Protein AF-A0A5N5QCG7-F1 (afdb_monomer_lite)

Secondary structure (DSSP, 8-state):
-------------------------SS-------------------------PPP-PPP---------------HHHHHHHHHHHHH--TTT-HHHHHHHHHHH-HHHHHHHHTT----HHHHHHHHHHHHHHHHHHHT----HHHHHHHHHHS----SS--------------TT----HHHHHHHHHTT-GGGSTT----------SPPPP--S-----GGG---S-SSSSS--

Radius of gyration: 33.04 Å; chains: 1; bounding box: 78×89×76 Å

Structure (mmCIF, N/CA/C/O backbone):
data_AF-A0A5N5QCG7-F1
#
_entry.id   AF-A0A5N5QCG7-F1
#
loop_
_atom_site.group_PDB
_atom_site.id
_atom_site.type_symbol
_atom_site.label_atom_id
_atom_site.label_alt_id
_atom_site.label_comp_id
_atom_site.label_asym_id
_atom_site.label_entity_id
_atom_site.label_seq_id
_atom_site.pdbx_PDB_ins_code
_atom_site.Cartn_x
_atom_site.Cartn_y
_atom_site.Cartn_z
_atom_site.occupancy
_atom_site.B_iso_or_equiv
_atom_site.auth_seq_id
_atom_site.auth_comp_id
_atom_site.auth_asym_id
_atom_site.auth_atom_id
_atom_site.pdbx_PDB_model_num
ATOM 1 N N . MET A 1 1 ? 29.791 -47.554 15.430 1.00 48.72 1 MET A N 1
ATOM 2 C CA . MET A 1 1 ? 30.985 -47.088 16.166 1.00 48.72 1 MET A CA 1
ATOM 3 C C . MET A 1 1 ? 31.973 -46.523 15.163 1.00 48.72 1 MET A C 1
ATOM 5 O O . MET A 1 1 ? 32.682 -47.294 14.539 1.00 48.72 1 MET A O 1
ATOM 9 N N . ILE A 1 2 ? 31.972 -45.205 14.962 1.00 46.38 2 ILE A N 1
ATOM 10 C CA . ILE A 1 2 ? 33.049 -44.487 14.270 1.00 46.38 2 ILE A CA 1
ATOM 11 C C . ILE A 1 2 ? 33.307 -43.221 15.093 1.00 46.38 2 ILE A C 1
ATOM 13 O O . ILE A 1 2 ? 32.368 -42.543 15.507 1.00 46.38 2 ILE A O 1
ATOM 17 N N . HIS A 1 3 ? 34.578 -43.033 15.435 1.00 47.19 3 HIS A N 1
ATOM 18 C CA . HIS A 1 3 ? 35.138 -42.022 16.327 1.00 47.19 3 HIS A CA 1
ATOM 19 C C . HIS A 1 3 ? 35.024 -40.590 15.778 1.00 47.19 3 HIS A C 1
ATOM 21 O O . HIS A 1 3 ? 35.184 -40.366 14.580 1.00 47.19 3 HIS A O 1
ATOM 27 N N . LEU A 1 4 ? 34.831 -39.635 16.698 1.00 50.09 4 LEU A N 1
ATOM 28 C CA . LEU A 1 4 ? 35.132 -38.208 16.519 1.00 50.09 4 LEU A CA 1
ATOM 29 C C . LEU A 1 4 ? 36.627 -37.985 16.210 1.00 50.09 4 LEU A C 1
ATOM 31 O O .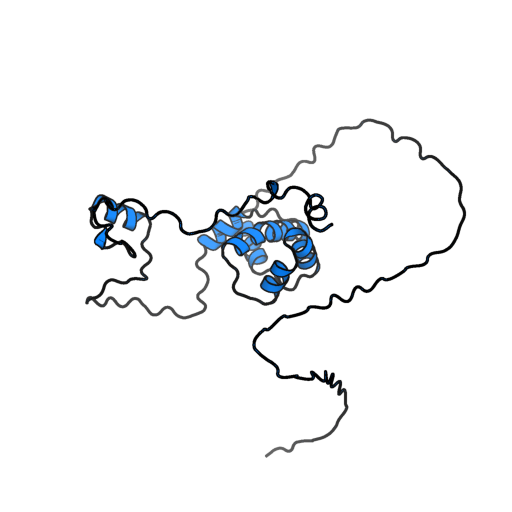 LEU A 1 4 ? 37.466 -38.797 16.605 1.00 50.09 4 LEU A O 1
ATOM 35 N N . PRO A 1 5 ? 36.964 -36.785 15.712 1.00 65.19 5 PRO A N 1
ATOM 36 C CA . PRO A 1 5 ? 37.853 -35.950 16.505 1.00 65.19 5 PRO A CA 1
ATOM 37 C C . PRO A 1 5 ? 37.206 -34.645 16.973 1.00 65.19 5 PRO A C 1
ATOM 39 O O . PRO A 1 5 ? 36.325 -34.055 16.351 1.00 65.19 5 PRO A O 1
ATOM 42 N N . ARG A 1 6 ? 37.677 -34.300 18.163 1.00 55.19 6 ARG A N 1
ATOM 43 C CA . ARG A 1 6 ? 37.391 -33.194 19.065 1.00 55.19 6 ARG A CA 1
ATOM 44 C C . ARG A 1 6 ? 38.530 -32.176 18.892 1.00 55.19 6 ARG A C 1
ATOM 46 O O . ARG A 1 6 ? 39.604 -32.575 18.448 1.00 55.19 6 ARG A O 1
ATOM 53 N N . ASP A 1 7 ? 38.285 -30.939 19.329 1.00 54.75 7 ASP A N 1
ATOM 54 C CA . ASP A 1 7 ? 39.240 -29.819 19.464 1.00 54.75 7 ASP A CA 1
ATOM 55 C C . ASP A 1 7 ? 39.512 -29.024 18.159 1.00 54.75 7 ASP A C 1
ATOM 57 O O . ASP A 1 7 ? 39.645 -29.605 17.093 1.00 54.75 7 ASP A O 1
ATOM 61 N N . GLN A 1 8 ? 39.576 -27.684 18.127 1.00 49.19 8 GLN A N 1
ATOM 62 C CA . GLN A 1 8 ? 39.805 -26.719 19.203 1.00 49.19 8 GLN A CA 1
ATOM 63 C C . GLN A 1 8 ? 39.453 -25.270 18.769 1.00 49.19 8 GLN A C 1
ATOM 65 O O . GLN A 1 8 ? 39.682 -24.887 17.629 1.00 49.19 8 GLN A O 1
ATOM 70 N N . VAL A 1 9 ? 38.886 -24.534 19.734 1.00 52.72 9 VAL A N 1
ATOM 71 C CA . VAL A 1 9 ? 38.999 -23.105 20.126 1.00 52.72 9 VAL A CA 1
ATOM 72 C C . VAL A 1 9 ? 39.446 -22.007 19.140 1.00 52.72 9 VAL A C 1
ATOM 74 O O . VAL A 1 9 ? 40.509 -22.078 18.547 1.00 52.72 9 VAL A O 1
ATOM 77 N N . ASP A 1 10 ? 38.666 -20.918 19.076 1.00 47.12 10 ASP A N 1
ATOM 78 C CA . ASP A 1 10 ? 39.023 -19.578 19.602 1.00 47.12 10 ASP A CA 1
ATOM 79 C C . ASP A 1 10 ? 37.834 -18.614 19.364 1.00 47.12 10 ASP A C 1
ATOM 81 O O . ASP A 1 10 ? 37.328 -18.462 18.259 1.00 47.12 10 ASP A O 1
ATOM 85 N N . ALA A 1 11 ? 37.133 -18.179 20.413 1.00 49.97 11 ALA A N 1
ATOM 86 C CA . ALA A 1 11 ? 37.397 -16.939 21.150 1.00 49.97 11 ALA A CA 1
ATOM 87 C C . ALA A 1 11 ? 36.969 -15.656 20.402 1.00 49.97 11 ALA A C 1
ATOM 89 O O . ALA A 1 11 ? 37.778 -14.974 19.794 1.00 49.97 11 ALA A O 1
ATOM 90 N N . CYS A 1 12 ? 35.705 -15.252 20.573 1.00 45.41 12 CYS A N 1
ATOM 91 C CA . CYS A 1 12 ? 35.345 -13.833 20.663 1.00 45.41 12 CYS A CA 1
ATOM 92 C C . CYS A 1 12 ? 34.154 -13.674 21.611 1.00 45.41 12 CYS A C 1
ATOM 94 O O . CYS A 1 12 ? 32.983 -13.779 21.255 1.00 45.41 12 CYS A O 1
ATOM 96 N N . LYS A 1 13 ? 34.514 -13.476 22.877 1.00 49.81 13 LYS A N 1
ATOM 97 C CA . LYS A 1 13 ? 33.642 -13.160 23.997 1.00 49.81 13 LYS A CA 1
ATOM 98 C C . LYS A 1 13 ? 33.523 -11.635 24.051 1.00 49.81 13 LYS A C 1
ATOM 100 O O . LYS A 1 13 ? 34.465 -10.973 24.469 1.00 49.81 13 LYS A O 1
ATOM 105 N N . SER A 1 14 ? 32.391 -11.073 23.642 1.00 50.12 14 SER A N 1
ATOM 106 C CA . SER A 1 14 ? 32.027 -9.692 23.983 1.00 50.12 14 SER A CA 1
ATOM 107 C C . SER A 1 14 ? 30.768 -9.716 24.845 1.00 50.12 14 SER A C 1
ATOM 109 O O . SER A 1 14 ? 29.653 -9.489 24.380 1.00 50.12 14 SER A O 1
ATOM 111 N N . GLU A 1 15 ? 30.969 -10.043 26.124 1.00 44.12 15 GLU A N 1
ATOM 112 C CA . GLU A 1 15 ? 30.013 -9.772 27.197 1.00 44.12 15 GLU A CA 1
ATOM 113 C C . GLU A 1 15 ? 29.916 -8.251 27.386 1.00 44.12 15 GLU A C 1
ATOM 115 O O . GLU A 1 15 ? 30.699 -7.645 28.115 1.00 44.12 15 GLU A O 1
ATOM 120 N N . GLY A 1 16 ? 28.932 -7.621 26.749 1.00 43.97 16 GLY A N 1
ATOM 121 C CA . GLY A 1 16 ? 28.442 -6.309 27.159 1.00 43.97 16 GLY A CA 1
ATOM 122 C C . GLY A 1 16 ? 27.592 -6.451 28.420 1.00 43.97 16 GLY A C 1
ATOM 123 O O . GLY A 1 16 ? 26.366 -6.430 28.348 1.00 43.97 16 GLY A O 1
ATOM 124 N N . ARG A 1 17 ? 28.229 -6.640 29.583 1.00 45.19 17 ARG A N 1
ATOM 125 C CA . ARG A 1 17 ? 27.559 -6.542 30.890 1.00 45.19 17 ARG A CA 1
ATOM 126 C C . ARG A 1 17 ? 27.156 -5.089 31.132 1.00 45.19 17 ARG A C 1
ATOM 128 O O . ARG A 1 17 ? 27.941 -4.300 31.646 1.00 45.19 17 ARG A O 1
ATOM 135 N N . SER A 1 18 ? 25.917 -4.753 30.793 1.00 47.22 18 SER A N 1
ATOM 136 C CA . SER A 1 18 ? 25.264 -3.558 31.318 1.00 47.22 18 SER A CA 1
ATOM 137 C C . SER A 1 18 ? 24.770 -3.864 32.731 1.00 47.22 18 SER A C 1
ATOM 139 O O . SER A 1 18 ? 23.806 -4.603 32.934 1.00 47.22 18 SER A O 1
ATOM 141 N N . THR A 1 19 ? 25.480 -3.350 33.732 1.00 51.81 19 THR A N 1
ATOM 142 C CA . THR A 1 19 ? 25.042 -3.338 35.129 1.00 51.81 19 THR A CA 1
ATOM 143 C C . THR A 1 19 ? 23.866 -2.377 35.282 1.00 51.81 19 THR A C 1
ATOM 145 O O . THR A 1 19 ? 24.045 -1.199 35.582 1.00 51.81 19 THR A O 1
ATOM 148 N N . GLY A 1 20 ? 22.650 -2.883 35.085 1.00 49.03 20 GLY A N 1
ATOM 149 C CA . GLY A 1 20 ? 21.431 -2.217 35.528 1.00 49.03 20 GLY A CA 1
ATOM 150 C C . GLY A 1 20 ? 21.301 -2.345 37.043 1.00 49.03 20 GLY A C 1
ATOM 151 O O . GLY A 1 20 ? 20.928 -3.400 37.551 1.00 49.03 20 GLY A O 1
ATOM 152 N N . GLN A 1 21 ? 21.621 -1.282 37.783 1.00 51.62 21 GLN A N 1
ATOM 153 C CA . GLN A 1 21 ? 21.234 -1.188 39.187 1.00 51.62 21 GLN A CA 1
ATOM 154 C C . GLN A 1 21 ? 19.713 -1.042 39.281 1.00 51.62 21 GLN A C 1
ATOM 156 O O . GLN A 1 21 ? 19.141 -0.013 38.932 1.00 51.62 21 GLN A O 1
ATOM 161 N N . GLN A 1 22 ? 19.059 -2.083 39.784 1.00 50.03 22 GLN A N 1
ATOM 162 C CA . GLN A 1 22 ? 17.622 -2.111 40.008 1.00 50.03 22 GLN A CA 1
ATOM 163 C C . GLN A 1 22 ? 17.329 -1.593 41.421 1.00 50.03 22 GLN A C 1
ATOM 165 O O . GLN A 1 22 ? 17.264 -2.350 42.390 1.00 50.03 22 GLN A O 1
ATOM 170 N N . LYS A 1 23 ? 17.193 -0.271 41.556 1.00 55.75 23 LYS A N 1
ATOM 171 C CA . LYS A 1 23 ? 16.767 0.361 42.809 1.00 55.75 23 LYS A CA 1
ATOM 172 C C . LYS A 1 23 ? 15.245 0.238 42.921 1.00 55.75 23 LYS A C 1
ATOM 174 O O . LYS A 1 23 ? 14.505 0.889 42.191 1.00 55.75 23 LYS A O 1
ATOM 179 N N . ARG A 1 24 ? 14.777 -0.644 43.809 1.00 51.91 24 ARG A N 1
ATOM 180 C CA . ARG A 1 24 ? 13.354 -0.787 44.144 1.00 51.91 24 ARG A CA 1
ATOM 181 C C . ARG A 1 24 ? 12.906 0.381 45.021 1.00 51.91 24 ARG A C 1
ATOM 183 O O . ARG A 1 24 ? 13.273 0.440 46.189 1.00 51.91 24 ARG A O 1
ATOM 190 N N . THR A 1 25 ? 12.057 1.238 44.470 1.00 50.97 25 THR A N 1
ATOM 191 C CA . THR A 1 25 ? 11.152 2.107 45.233 1.00 50.97 25 THR A CA 1
ATOM 192 C C . THR A 1 25 ? 9.924 2.395 44.373 1.00 50.97 25 THR A C 1
ATOM 194 O O . THR A 1 25 ? 10.073 2.992 43.318 1.00 50.97 25 THR A O 1
ATOM 197 N N . GLY A 1 26 ? 8.761 1.920 44.834 1.00 51.31 26 GLY A N 1
ATOM 198 C CA . GLY A 1 26 ? 7.405 2.420 44.563 1.00 51.31 26 GLY A CA 1
ATOM 199 C C . GLY A 1 26 ? 6.989 2.750 43.126 1.00 51.31 26 GLY A C 1
ATOM 200 O O . GLY A 1 26 ? 7.362 3.790 42.599 1.00 51.31 26 GLY A O 1
ATOM 201 N N . ASP A 1 27 ? 6.130 1.897 42.563 1.00 53.00 27 ASP A N 1
ATOM 202 C CA . ASP A 1 27 ? 5.051 2.182 41.601 1.00 53.00 27 ASP A CA 1
ATOM 203 C C . ASP A 1 27 ? 5.110 3.518 40.845 1.00 53.00 27 ASP A C 1
ATOM 205 O O . ASP A 1 27 ? 4.374 4.457 41.150 1.00 53.00 27 ASP A O 1
ATOM 209 N N . LYS A 1 28 ? 5.961 3.572 39.816 1.00 53.34 28 LYS A N 1
ATOM 210 C CA . LYS A 1 28 ? 5.778 4.354 38.581 1.00 53.34 28 LYS A CA 1
ATOM 211 C C . LYS A 1 28 ? 6.928 4.038 37.630 1.00 53.34 28 LYS A C 1
ATOM 213 O O . LYS A 1 28 ? 8.086 4.326 37.915 1.00 53.34 28 LYS A O 1
ATOM 218 N N . TYR A 1 29 ? 6.605 3.437 36.491 1.00 47.75 29 TYR A N 1
ATOM 219 C CA . TYR A 1 29 ? 7.553 3.272 35.396 1.00 47.75 29 TYR A CA 1
ATOM 220 C C . TYR A 1 29 ? 7.529 4.551 34.552 1.00 47.75 29 TYR A C 1
ATOM 222 O O . TYR A 1 29 ? 6.666 4.707 33.694 1.00 47.75 29 TYR A O 1
ATOM 230 N N . GLU A 1 30 ? 8.457 5.476 34.797 1.00 43.78 30 GLU A N 1
ATOM 231 C CA . GLU A 1 30 ? 8.844 6.464 33.787 1.00 43.78 30 GLU A CA 1
ATOM 232 C C . GLU A 1 30 ? 10.050 5.919 33.020 1.00 43.78 30 GLU A C 1
ATOM 234 O O . GLU A 1 30 ? 11.142 5.749 33.564 1.00 43.78 30 GLU A O 1
ATOM 239 N N . ILE A 1 31 ? 9.841 5.614 31.741 1.00 43.50 31 ILE A N 1
ATOM 240 C CA . ILE A 1 31 ? 10.917 5.288 30.807 1.00 43.50 31 ILE A CA 1
ATOM 241 C C . ILE A 1 31 ? 11.503 6.621 30.335 1.00 43.50 31 ILE A C 1
ATOM 243 O O . ILE A 1 31 ? 10.969 7.264 29.434 1.00 43.50 31 ILE A O 1
ATOM 247 N N . VAL A 1 32 ? 12.598 7.054 30.958 1.00 48.00 32 VAL A N 1
ATOM 248 C CA . VAL A 1 32 ? 13.371 8.215 30.498 1.00 48.00 32 VAL A CA 1
ATOM 249 C C . VAL A 1 32 ? 14.325 7.747 29.400 1.00 48.00 32 VAL A C 1
ATOM 251 O O . VAL A 1 32 ? 15.388 7.190 29.674 1.00 48.00 32 VAL A O 1
ATOM 254 N N . ILE A 1 33 ? 13.933 7.951 28.142 1.00 55.00 33 ILE A N 1
ATOM 255 C CA . ILE A 1 33 ? 14.804 7.731 26.982 1.00 55.00 33 ILE A CA 1
ATOM 256 C C . ILE A 1 33 ? 15.757 8.927 26.874 1.00 55.00 33 ILE A C 1
ATOM 258 O O . ILE A 1 33 ? 15.343 10.035 26.538 1.00 55.00 33 ILE A O 1
ATOM 262 N N . TRP A 1 34 ? 17.044 8.710 27.145 1.00 48.03 34 TRP A N 1
ATOM 263 C CA . TRP A 1 34 ? 18.091 9.683 26.837 1.00 48.03 34 TRP A CA 1
ATOM 264 C C . TRP A 1 34 ? 18.452 9.575 25.353 1.00 48.03 34 TRP A C 1
ATOM 266 O O . TRP A 1 34 ? 19.076 8.608 24.923 1.00 48.03 34 TRP A O 1
ATOM 276 N N . ALA A 1 35 ? 18.058 10.571 24.559 1.00 48.53 35 ALA A N 1
ATOM 277 C CA . ALA A 1 35 ? 18.525 10.722 23.187 1.00 48.53 35 ALA A CA 1
ATOM 278 C C . ALA A 1 35 ? 19.977 11.227 23.201 1.00 48.53 35 ALA A C 1
ATOM 280 O O . ALA A 1 35 ? 20.246 12.395 23.493 1.00 48.53 35 ALA A O 1
ATOM 281 N N . GLN A 1 36 ? 20.926 10.346 22.886 1.00 48.47 36 GLN A N 1
ATOM 282 C CA . GLN A 1 36 ? 22.324 10.721 22.720 1.00 48.47 36 GLN A CA 1
ATOM 283 C C . GLN A 1 36 ? 22.506 11.405 21.359 1.00 48.47 36 GLN A C 1
ATOM 285 O O . GLN A 1 36 ? 22.687 10.768 20.325 1.00 48.47 36 GLN A O 1
ATOM 290 N N . ARG A 1 37 ? 22.424 12.737 21.366 1.00 43.88 37 ARG A N 1
ATOM 291 C CA . ARG A 1 37 ? 22.741 13.600 20.226 1.00 43.88 37 ARG A CA 1
ATOM 292 C C . ARG A 1 37 ? 24.257 13.617 20.019 1.00 43.88 37 ARG A C 1
ATOM 294 O O . ARG A 1 37 ? 24.971 14.348 20.700 1.00 43.88 37 ARG A O 1
ATOM 301 N N . ALA A 1 38 ? 24.752 12.824 19.074 1.00 53.50 38 ALA A N 1
ATOM 302 C CA . ALA A 1 38 ? 26.093 13.013 18.535 1.00 53.50 38 ALA A CA 1
ATOM 303 C C . ALA A 1 38 ? 26.090 14.276 17.655 1.00 53.50 38 ALA A C 1
ATOM 305 O O . ALA A 1 38 ? 25.621 14.263 16.520 1.00 53.50 38 ALA A O 1
ATOM 306 N N . ASN A 1 39 ? 26.573 15.394 18.200 1.00 47.06 39 ASN A N 1
ATOM 307 C CA . ASN A 1 39 ? 26.960 16.554 17.402 1.00 47.06 39 ASN A CA 1
ATOM 308 C C . ASN A 1 39 ? 28.318 16.245 16.757 1.00 47.06 39 ASN A C 1
ATOM 310 O O . ASN A 1 39 ? 29.356 16.368 17.404 1.00 47.06 39 ASN A O 1
ATOM 314 N N . SER A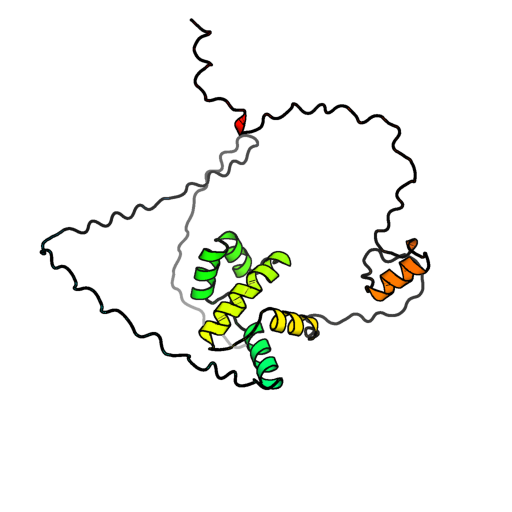 1 40 ? 28.319 15.860 15.483 1.00 45.19 40 SER A N 1
ATOM 315 C CA . SER A 1 40 ? 29.534 15.866 14.668 1.00 45.19 40 SER A CA 1
ATOM 316 C C . SER A 1 40 ? 29.785 17.284 14.160 1.00 45.19 40 SER A C 1
ATOM 318 O O . SER A 1 40 ? 29.208 17.727 13.171 1.00 45.19 40 SER A O 1
ATOM 320 N N . THR A 1 41 ? 30.647 18.012 14.863 1.00 45.25 41 THR A N 1
ATOM 321 C CA . THR A 1 41 ? 31.307 19.219 14.358 1.00 45.25 41 THR A CA 1
ATOM 322 C C . THR A 1 41 ? 32.306 18.826 13.272 1.00 45.25 41 THR A C 1
ATOM 324 O O . THR A 1 41 ? 33.373 18.300 13.578 1.00 45.25 41 THR A O 1
ATOM 327 N N . VAL A 1 42 ? 31.972 19.090 12.007 1.00 55.00 42 VAL A N 1
ATOM 328 C CA . VAL A 1 42 ? 32.956 19.148 10.919 1.00 55.00 42 VAL A CA 1
ATOM 329 C C . VAL A 1 42 ? 33.482 20.576 10.847 1.00 55.00 42 VAL A C 1
ATOM 331 O O . VAL A 1 42 ? 32.796 21.496 10.411 1.00 55.00 42 VAL A O 1
ATOM 334 N N . THR A 1 43 ? 34.717 20.754 11.301 1.00 47.91 43 THR A N 1
ATOM 335 C CA . THR A 1 43 ? 35.565 21.900 10.977 1.00 47.91 43 THR A CA 1
ATOM 336 C C . THR A 1 43 ? 36.152 21.682 9.584 1.00 47.91 43 THR A C 1
ATOM 338 O O . THR A 1 43 ? 36.992 20.800 9.414 1.00 47.91 43 THR A O 1
ATOM 341 N N . SER A 1 44 ? 35.737 22.478 8.597 1.00 47.97 44 SER A N 1
ATOM 342 C CA . SER A 1 44 ? 36.451 22.610 7.321 1.00 47.97 44 SER A CA 1
ATOM 343 C C . SER A 1 44 ? 36.892 24.057 7.168 1.00 47.97 44 SER A C 1
ATOM 345 O O . SER A 1 44 ? 36.072 24.967 7.085 1.00 47.97 44 SER A O 1
ATOM 347 N N . SER A 1 45 ? 38.207 24.235 7.213 1.00 45.09 45 SER A N 1
ATOM 348 C CA . SER A 1 45 ? 38.924 25.499 7.120 1.00 45.09 45 SER A CA 1
ATOM 349 C C . SER A 1 45 ? 39.418 25.722 5.690 1.00 45.09 45 SER A C 1
ATOM 351 O O . SER A 1 45 ? 39.779 24.755 5.019 1.00 45.09 45 SER A O 1
ATOM 353 N N . ALA A 1 46 ? 39.514 27.008 5.335 1.00 48.38 46 ALA A N 1
ATOM 354 C CA . ALA A 1 46 ? 40.217 27.623 4.206 1.00 48.38 46 ALA A CA 1
ATOM 355 C C . ALA A 1 46 ? 39.615 27.449 2.798 1.00 48.38 46 ALA A C 1
ATOM 357 O O . ALA A 1 46 ? 39.055 26.413 2.472 1.00 48.38 46 ALA A O 1
ATOM 358 N N . ASP A 1 47 ? 39.784 28.355 1.836 1.00 47.62 47 ASP A N 1
ATOM 359 C CA . ASP A 1 47 ? 40.045 29.802 1.726 1.00 47.62 47 ASP A CA 1
ATOM 360 C C . ASP A 1 47 ? 40.105 30.056 0.189 1.00 47.62 47 ASP A C 1
ATOM 362 O O . ASP A 1 47 ? 40.461 29.148 -0.562 1.00 47.62 47 ASP A O 1
ATOM 366 N N . HIS A 1 48 ? 39.832 31.287 -0.250 1.00 47.12 48 HIS A N 1
ATOM 367 C CA . HIS A 1 48 ? 40.016 31.881 -1.587 1.00 47.12 48 HIS A CA 1
ATOM 368 C C . HIS A 1 48 ? 39.084 31.474 -2.747 1.00 47.12 48 HIS A C 1
ATOM 370 O O . HIS A 1 48 ? 39.047 30.331 -3.189 1.00 47.12 48 HIS A O 1
ATOM 376 N N . GLY A 1 49 ? 38.487 32.492 -3.391 1.00 43.78 49 GLY A N 1
ATOM 377 C CA . GLY A 1 49 ? 38.266 32.428 -4.843 1.00 43.78 49 GLY A CA 1
ATOM 378 C C . GLY A 1 49 ? 37.050 33.151 -5.417 1.00 43.78 49 GLY A C 1
ATOM 379 O O . GLY A 1 49 ? 36.122 32.502 -5.869 1.00 43.78 49 GLY A O 1
ATOM 380 N N . ILE A 1 50 ? 37.108 34.484 -5.461 1.00 47.09 50 ILE A N 1
ATOM 381 C CA . ILE A 1 50 ? 36.772 35.328 -6.627 1.00 47.09 50 ILE A CA 1
ATOM 382 C C . ILE A 1 50 ? 35.456 35.023 -7.376 1.00 47.09 50 ILE A C 1
ATOM 384 O O . ILE A 1 50 ? 35.326 34.081 -8.154 1.00 47.09 50 ILE A O 1
ATOM 388 N N . SER A 1 51 ? 34.535 35.975 -7.241 1.00 51.72 51 SER A N 1
ATOM 389 C CA . SER A 1 51 ? 33.345 36.214 -8.054 1.00 51.72 51 SER A CA 1
ATOM 390 C C . SER A 1 51 ? 33.536 35.934 -9.551 1.00 51.72 51 SER A C 1
ATOM 392 O O . SER A 1 51 ? 34.287 36.631 -10.236 1.00 51.72 51 SER A O 1
ATOM 394 N N . LYS A 1 52 ? 32.760 34.990 -10.095 1.00 60.12 52 LYS A N 1
ATOM 395 C CA . LYS A 1 52 ? 32.462 34.934 -11.530 1.00 60.12 52 LYS A CA 1
ATOM 396 C C . LYS A 1 52 ? 31.008 34.515 -11.746 1.00 60.12 52 LYS A C 1
ATOM 398 O O . LYS A 1 52 ? 30.635 33.369 -11.527 1.00 60.12 52 LYS A O 1
ATOM 403 N N . LEU A 1 53 ? 30.199 35.500 -12.131 1.00 57.34 53 LEU A N 1
ATOM 404 C CA . LEU A 1 53 ? 28.803 35.360 -12.545 1.00 57.34 53 LEU A CA 1
ATOM 405 C C . LEU A 1 53 ? 28.677 34.332 -13.687 1.00 57.34 53 LEU A C 1
ATOM 407 O O . LEU A 1 53 ? 29.431 34.440 -14.661 1.00 57.34 53 LEU A O 1
ATOM 411 N N . PRO A 1 54 ? 27.740 33.372 -13.617 1.00 68.94 54 PRO A N 1
ATOM 412 C CA . PRO A 1 54 ? 27.382 32.563 -14.773 1.00 68.94 54 PRO A CA 1
ATOM 413 C C . PRO A 1 54 ? 26.488 33.372 -15.736 1.00 68.94 54 PRO A C 1
ATOM 415 O O . PRO A 1 54 ? 25.606 34.101 -15.275 1.00 68.94 54 PRO A O 1
ATOM 418 N N . PRO A 1 55 ? 26.692 33.272 -17.062 1.00 63.84 55 PRO A N 1
ATOM 419 C CA . PRO A 1 55 ? 25.783 33.857 -18.041 1.00 63.84 55 PRO A CA 1
ATOM 420 C C . PRO A 1 55 ? 24.447 33.100 -18.072 1.00 63.84 55 PRO A C 1
ATOM 422 O O . PRO A 1 55 ? 24.411 31.874 -17.953 1.00 63.84 55 PRO A O 1
ATOM 425 N N . GLU A 1 56 ? 23.365 33.860 -18.243 1.00 55.59 56 GLU A N 1
ATOM 426 C CA . GLU A 1 56 ? 22.005 33.373 -18.494 1.00 55.59 56 GLU A CA 1
ATOM 427 C C . GLU A 1 56 ? 21.962 32.270 -19.568 1.00 55.59 56 GLU A C 1
ATOM 429 O O . GLU A 1 56 ? 22.589 32.418 -20.624 1.00 55.59 56 GLU A O 1
ATOM 434 N N . PRO A 1 57 ? 21.175 31.196 -19.366 1.00 67.12 57 PRO A N 1
ATOM 435 C CA . PRO A 1 57 ? 20.853 30.273 -20.440 1.00 67.12 57 PRO A CA 1
ATOM 436 C C . PRO A 1 57 ? 19.813 30.892 -21.396 1.00 67.12 57 PRO A C 1
ATOM 438 O O . PRO A 1 57 ? 18.825 31.474 -20.940 1.00 67.12 57 PRO A O 1
ATOM 441 N N . PRO A 1 58 ? 19.987 30.742 -22.721 1.00 62.88 58 PRO A N 1
ATOM 442 C CA . PRO A 1 58 ? 19.034 31.237 -23.701 1.00 62.88 58 PRO A CA 1
ATOM 443 C C . PRO A 1 58 ? 17.691 30.508 -23.604 1.00 62.88 58 PRO A C 1
ATOM 445 O O . PRO A 1 58 ? 17.607 29.288 -23.448 1.00 62.88 58 PRO A O 1
ATOM 448 N N . ALA A 1 59 ? 16.635 31.302 -23.738 1.00 57.84 59 ALA A N 1
ATOM 449 C CA . ALA A 1 59 ? 15.260 30.864 -23.840 1.00 57.84 59 ALA A CA 1
ATOM 450 C C . ALA A 1 59 ? 15.003 29.992 -25.088 1.00 57.84 59 ALA A C 1
ATOM 452 O O . ALA A 1 59 ? 15.624 30.172 -26.133 1.00 57.84 59 ALA A O 1
ATOM 453 N N . LEU A 1 60 ? 13.966 29.152 -24.966 1.00 55.28 60 LEU A N 1
ATOM 454 C CA . LEU A 1 60 ? 13.194 28.484 -26.025 1.00 55.28 60 LEU A CA 1
ATOM 455 C C . LEU A 1 60 ? 13.818 27.248 -26.698 1.00 55.28 60 LEU A C 1
ATOM 457 O O . LEU A 1 60 ? 14.621 27.346 -27.618 1.00 55.28 60 LEU A O 1
ATOM 461 N N . SER A 1 61 ? 13.268 26.075 -26.362 1.00 48.28 61 SER A N 1
ATOM 462 C CA . SER A 1 61 ? 12.732 25.130 -27.358 1.00 48.28 61 SER A CA 1
ATOM 463 C C . SER A 1 61 ? 11.806 24.113 -26.691 1.00 48.28 61 SER A C 1
ATOM 465 O O . SER A 1 61 ? 12.217 23.083 -26.163 1.00 48.28 61 SER A O 1
ATOM 467 N N . ALA A 1 62 ? 10.514 24.431 -26.726 1.00 54.59 62 ALA A N 1
ATOM 468 C CA . ALA A 1 62 ? 9.431 23.506 -26.454 1.00 54.59 62 ALA A CA 1
ATOM 469 C C . ALA A 1 62 ? 9.260 22.552 -27.645 1.00 54.59 62 ALA A C 1
ATOM 471 O O . ALA A 1 62 ? 8.486 22.839 -28.550 1.00 54.59 62 ALA A O 1
ATOM 472 N N . GLN A 1 63 ? 9.957 21.415 -27.662 1.00 55.94 63 GLN A N 1
ATOM 473 C CA . GLN A 1 63 ? 9.529 20.255 -28.448 1.00 55.94 63 GLN A CA 1
ATOM 474 C C . GLN A 1 63 ? 10.344 19.015 -28.093 1.00 55.94 63 GLN A C 1
ATOM 476 O O . GLN A 1 63 ? 11.474 18.871 -28.523 1.00 55.94 63 GLN A O 1
ATOM 481 N N . HIS A 1 64 ? 9.737 18.099 -27.341 1.00 41.03 64 HIS A N 1
ATOM 482 C CA . HIS A 1 64 ? 9.751 16.676 -27.671 1.00 41.03 64 HIS A CA 1
ATOM 483 C C . HIS A 1 64 ? 8.621 15.995 -26.892 1.00 41.03 64 HIS A C 1
ATOM 485 O O . HIS A 1 64 ? 8.758 15.601 -25.738 1.00 41.03 64 HIS A O 1
ATOM 491 N N . ARG A 1 65 ? 7.471 15.856 -27.566 1.00 45.84 65 ARG A N 1
ATOM 492 C CA . ARG A 1 65 ? 6.499 14.799 -27.277 1.00 45.84 65 ARG A CA 1
ATOM 493 C C . ARG A 1 65 ? 7.228 13.467 -27.460 1.00 45.84 65 ARG A C 1
ATOM 495 O O . ARG A 1 65 ? 7.304 12.946 -28.572 1.00 45.84 65 ARG A O 1
ATOM 502 N N . GLY A 1 66 ? 7.805 12.948 -26.383 1.00 43.38 66 GLY A N 1
ATOM 503 C CA . GLY A 1 66 ? 8.217 11.557 -26.307 1.00 43.38 66 GLY A CA 1
ATOM 504 C C . GLY A 1 66 ? 6.962 10.703 -26.392 1.00 43.38 66 GLY A C 1
ATOM 505 O O . GLY A 1 66 ? 6.158 10.681 -25.468 1.00 43.38 66 GLY A O 1
ATOM 506 N N . ARG A 1 67 ? 6.767 10.054 -27.540 1.00 48.31 67 ARG A N 1
ATOM 507 C CA . ARG A 1 67 ? 5.798 8.976 -27.728 1.00 48.31 67 ARG A CA 1
ATOM 508 C C . ARG A 1 67 ? 5.980 7.959 -26.598 1.00 48.31 67 ARG A C 1
ATOM 510 O O . ARG A 1 67 ? 6.940 7.193 -26.624 1.00 48.31 67 ARG A O 1
ATOM 517 N N . HIS A 1 68 ? 5.057 7.918 -25.643 1.00 43.56 68 HIS A N 1
ATOM 518 C CA . HIS A 1 68 ? 4.867 6.724 -24.828 1.00 43.56 68 HIS A CA 1
ATOM 519 C C . HIS A 1 68 ? 4.315 5.672 -25.787 1.00 43.56 68 HIS A C 1
ATOM 521 O O . HIS A 1 68 ? 3.141 5.686 -26.151 1.00 43.56 68 HIS A O 1
ATOM 527 N N . THR A 1 69 ? 5.201 4.826 -26.303 1.00 50.50 69 THR A N 1
ATOM 528 C CA . THR A 1 69 ? 4.775 3.596 -26.954 1.00 50.50 69 THR A CA 1
ATOM 529 C C . THR A 1 69 ? 4.285 2.707 -25.824 1.00 50.50 69 THR A C 1
ATOM 531 O O . THR A 1 69 ? 5.069 1.986 -25.216 1.00 50.50 69 THR A O 1
ATOM 534 N N . THR A 1 70 ? 3.003 2.820 -25.484 1.00 55.78 70 THR A N 1
ATOM 535 C CA . THR A 1 70 ? 2.311 1.822 -24.675 1.00 55.78 70 THR A CA 1
ATOM 536 C C . THR A 1 70 ? 2.253 0.566 -25.535 1.00 55.78 70 THR A C 1
ATOM 538 O O . THR A 1 70 ? 1.312 0.359 -26.296 1.00 55.78 70 THR A O 1
ATOM 541 N N . MET A 1 71 ? 3.325 -0.228 -25.512 1.00 51.31 71 MET A N 1
ATOM 542 C CA . MET A 1 71 ? 3.263 -1.617 -25.946 1.00 51.31 71 MET A CA 1
ATOM 543 C C . MET A 1 71 ? 2.158 -2.235 -25.097 1.00 51.31 71 MET A C 1
ATOM 545 O O . MET A 1 71 ? 2.290 -2.294 -23.876 1.00 51.31 71 MET A O 1
ATOM 549 N N . ALA A 1 72 ? 1.030 -2.570 -25.721 1.00 58.03 72 ALA A N 1
ATOM 550 C CA . ALA A 1 72 ? -0.054 -3.266 -25.052 1.00 58.03 72 ALA A CA 1
ATOM 551 C C . ALA A 1 72 ? 0.509 -4.614 -24.587 1.00 58.03 72 ALA A C 1
ATOM 553 O O . ALA A 1 72 ? 0.640 -5.541 -25.384 1.00 58.03 72 ALA A O 1
ATOM 554 N N . ALA A 1 73 ? 0.948 -4.670 -23.329 1.00 66.62 73 ALA A N 1
ATOM 555 C CA . ALA A 1 73 ? 1.453 -5.884 -22.715 1.00 66.62 73 ALA A CA 1
ATOM 556 C C . ALA A 1 73 ? 0.360 -6.948 -22.816 1.00 66.62 73 ALA A C 1
ATOM 558 O O . ALA A 1 73 ? -0.814 -6.665 -22.557 1.00 66.62 73 ALA A O 1
ATOM 559 N N . SER A 1 74 ? 0.726 -8.157 -23.241 1.00 81.25 74 SER A N 1
ATOM 560 C CA . SER A 1 74 ? -0.251 -9.235 -23.321 1.00 81.25 74 SER A CA 1
ATOM 561 C C . SER A 1 74 ? -0.715 -9.602 -21.907 1.00 81.25 74 SER A C 1
ATOM 563 O O . SER A 1 74 ? 0.029 -9.443 -20.938 1.00 81.25 74 SER A O 1
ATOM 565 N N . ALA A 1 75 ? -1.942 -10.105 -21.760 1.00 83.69 75 ALA A N 1
ATOM 566 C CA . ALA A 1 75 ? -2.490 -10.457 -20.445 1.00 83.69 75 ALA A CA 1
ATOM 567 C C . ALA A 1 75 ? -1.596 -11.448 -19.666 1.00 83.69 75 ALA A C 1
ATOM 569 O O . ALA A 1 75 ? -1.505 -11.375 -18.443 1.00 83.69 75 ALA A O 1
ATOM 570 N N . HIS A 1 76 ? -0.885 -12.332 -20.374 1.00 86.94 76 HIS A N 1
ATOM 571 C CA . HIS A 1 76 ? 0.077 -13.261 -19.776 1.00 86.94 76 HIS A CA 1
ATOM 572 C C . HIS A 1 76 ? 1.346 -12.576 -19.262 1.00 86.94 76 HIS A C 1
ATOM 574 O O . HIS A 1 76 ? 1.891 -12.992 -18.239 1.00 86.94 76 HIS A O 1
ATOM 580 N N . ASP A 1 77 ? 1.808 -11.524 -19.938 1.00 90.44 77 ASP A N 1
ATOM 581 C CA . ASP A 1 77 ? 2.958 -10.749 -19.470 1.00 90.44 77 ASP A CA 1
ATOM 582 C C . ASP A 1 77 ? 2.607 -10.020 -18.174 1.00 90.44 77 ASP A C 1
ATOM 584 O O . ASP A 1 77 ? 3.391 -10.025 -17.229 1.00 90.44 77 ASP A O 1
ATOM 588 N N . ILE A 1 78 ? 1.397 -9.459 -18.102 1.00 90.75 78 ILE A N 1
ATOM 589 C CA . ILE A 1 78 ? 0.884 -8.791 -16.904 1.00 90.75 78 ILE A CA 1
ATOM 590 C C . ILE A 1 78 ? 0.821 -9.769 -15.723 1.00 90.75 78 ILE A C 1
ATOM 592 O O . ILE A 1 78 ? 1.343 -9.458 -14.657 1.00 90.75 78 ILE A O 1
ATOM 596 N N . ASP A 1 79 ? 0.252 -10.962 -15.913 1.00 92.38 79 ASP A N 1
ATOM 597 C CA . ASP A 1 79 ? 0.191 -12.006 -14.879 1.00 92.38 79 ASP A CA 1
ATOM 598 C C . ASP A 1 79 ? 1.589 -12.369 -14.347 1.00 92.38 79 ASP A C 1
ATOM 600 O O . ASP A 1 79 ? 1.829 -12.412 -13.138 1.00 92.38 79 ASP A O 1
ATOM 604 N N . ARG A 1 80 ? 2.559 -12.553 -15.251 1.00 93.81 80 ARG A N 1
ATOM 605 C CA . ARG A 1 80 ? 3.949 -12.825 -14.870 1.00 93.81 80 ARG A CA 1
ATOM 606 C C . ARG A 1 80 ? 4.571 -11.667 -14.083 1.00 93.81 80 ARG A C 1
ATOM 608 O O . ARG A 1 80 ? 5.260 -11.925 -13.100 1.00 93.81 80 ARG A O 1
ATOM 615 N N . LEU A 1 81 ? 4.334 -10.423 -14.498 1.00 95.12 81 LEU A N 1
ATOM 616 C CA . LEU A 1 81 ? 4.849 -9.231 -13.819 1.00 95.12 81 LEU A CA 1
ATOM 617 C C . LEU A 1 81 ? 4.253 -9.061 -12.421 1.00 95.12 81 LEU A C 1
ATOM 619 O O . LEU A 1 81 ? 4.982 -8.739 -11.488 1.00 95.12 81 LEU A O 1
ATOM 623 N N . VAL A 1 82 ? 2.950 -9.298 -12.254 1.00 95.25 82 VAL A N 1
ATOM 624 C CA . VAL A 1 82 ? 2.314 -9.222 -10.933 1.00 95.25 82 VAL A CA 1
ATOM 625 C C . VAL A 1 82 ? 2.840 -10.322 -10.016 1.00 95.25 82 VAL A C 1
ATOM 627 O O . VAL A 1 82 ? 3.135 -10.052 -8.855 1.00 95.25 82 VAL A O 1
ATOM 630 N N . LYS A 1 83 ? 3.026 -11.547 -10.521 1.00 94.56 83 LYS A N 1
ATOM 631 C CA . LYS A 1 83 ? 3.650 -12.635 -9.748 1.00 94.56 83 LYS A CA 1
ATOM 632 C C . LYS A 1 83 ? 5.062 -12.278 -9.294 1.00 94.56 83 LYS A C 1
ATOM 634 O O . LYS A 1 83 ? 5.386 -12.484 -8.127 1.00 94.56 83 LYS A O 1
ATOM 639 N N . ASP A 1 84 ? 5.870 -11.722 -10.194 1.00 96.25 84 ASP A N 1
ATOM 640 C CA . ASP A 1 84 ? 7.229 -11.279 -9.878 1.00 96.25 84 ASP A CA 1
ATOM 641 C C . ASP A 1 84 ? 7.215 -10.172 -8.811 1.00 96.25 84 ASP A C 1
ATOM 643 O O . ASP A 1 84 ? 7.879 -10.301 -7.783 1.00 96.25 84 ASP A O 1
ATOM 647 N N . PHE A 1 85 ? 6.351 -9.163 -8.979 1.00 96.94 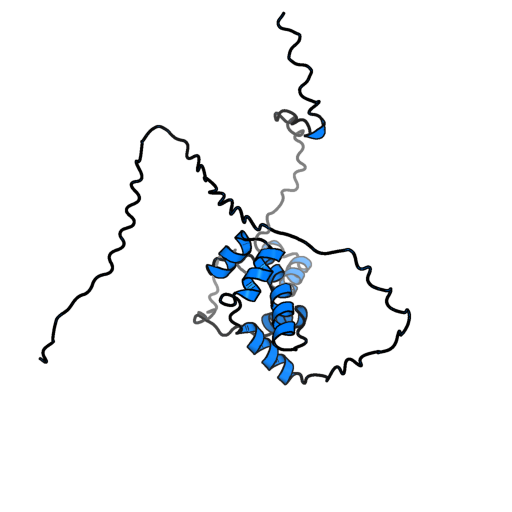85 PHE A N 1
ATOM 648 C CA . PHE A 1 85 ? 6.116 -8.100 -7.997 1.00 96.94 85 PHE A CA 1
ATOM 649 C C . PHE A 1 85 ? 5.738 -8.643 -6.611 1.00 96.94 85 PHE A C 1
ATOM 651 O O . PHE A 1 85 ? 6.303 -8.215 -5.607 1.00 96.94 85 PHE A O 1
ATOM 658 N N . LEU A 1 86 ? 4.803 -9.596 -6.534 1.00 94.94 86 LEU A N 1
ATOM 659 C CA . LEU A 1 86 ? 4.358 -10.178 -5.262 1.00 94.94 86 LEU A CA 1
ATOM 660 C C . LEU A 1 86 ? 5.450 -11.010 -4.577 1.00 94.94 86 LEU A C 1
ATOM 662 O O . LEU A 1 86 ? 5.457 -11.117 -3.352 1.00 94.94 86 LEU A O 1
ATOM 666 N N . SER A 1 87 ? 6.373 -11.583 -5.351 1.00 95.50 87 SER A N 1
ATOM 667 C CA . SER A 1 87 ? 7.523 -12.333 -4.834 1.00 95.50 87 SER A CA 1
ATOM 668 C C . SER A 1 87 ? 8.732 -11.460 -4.475 1.00 95.50 87 SER A C 1
ATOM 670 O O . SER A 1 87 ? 9.708 -11.966 -3.919 1.00 95.50 87 SER A O 1
ATOM 672 N N . TYR A 1 88 ? 8.687 -10.160 -4.776 1.00 96.88 88 TYR A N 1
ATOM 673 C CA . TYR A 1 88 ? 9.816 -9.257 -4.581 1.00 96.88 88 TYR A CA 1
ATOM 674 C C . TYR A 1 88 ? 10.118 -9.019 -3.082 1.00 96.88 88 TYR A C 1
ATOM 676 O O . TYR A 1 88 ? 9.206 -8.687 -2.312 1.00 96.88 88 TYR A O 1
ATOM 684 N N . PRO A 1 89 ? 11.387 -9.132 -2.633 1.00 95.75 89 PRO A N 1
ATOM 685 C CA . PRO A 1 89 ? 11.759 -9.061 -1.218 1.00 95.75 89 PRO A CA 1
ATOM 686 C C . PRO A 1 89 ? 11.866 -7.612 -0.706 1.00 95.75 89 PRO A C 1
ATOM 688 O O . PRO A 1 89 ? 12.920 -7.161 -0.264 1.00 95.75 89 PRO A O 1
ATOM 691 N N . PHE A 1 90 ? 10.755 -6.866 -0.712 1.00 95.69 90 PHE A N 1
ATOM 692 C CA . PHE A 1 90 ? 10.708 -5.463 -0.256 1.00 95.69 90 PHE A CA 1
ATOM 693 C C . PHE A 1 90 ? 11.210 -5.245 1.184 1.00 95.69 90 PHE A C 1
ATOM 695 O O . PHE A 1 90 ? 11.564 -4.129 1.547 1.00 95.69 90 PHE A O 1
ATOM 702 N N . HIS A 1 91 ? 11.194 -6.280 2.024 1.00 94.31 91 HIS A N 1
ATOM 703 C CA . HIS A 1 91 ? 11.614 -6.209 3.426 1.00 94.31 91 HIS A CA 1
ATOM 704 C C . HIS A 1 91 ? 13.138 -6.188 3.603 1.00 94.31 91 HIS A C 1
ATOM 706 O O . HIS A 1 91 ? 13.609 -5.657 4.604 1.00 94.31 91 HIS A O 1
ATOM 712 N N . ASP A 1 92 ? 13.892 -6.702 2.628 1.00 95.12 92 ASP A N 1
ATOM 713 C CA . ASP A 1 92 ? 15.359 -6.735 2.660 1.00 95.12 92 ASP A CA 1
ATOM 714 C C . ASP A 1 92 ? 15.992 -5.600 1.834 1.00 95.12 92 ASP A C 1
ATOM 716 O O . ASP A 1 92 ? 17.199 -5.348 1.913 1.00 95.12 92 ASP A O 1
ATOM 720 N N . ASP A 1 93 ? 15.186 -4.889 1.042 1.00 96.88 93 ASP A N 1
ATOM 721 C CA . ASP A 1 93 ? 15.664 -3.878 0.106 1.00 96.88 93 ASP A CA 1
ATOM 722 C C . ASP A 1 93 ? 15.900 -2.510 0.776 1.00 96.88 93 ASP A C 1
ATOM 724 O O . ASP A 1 93 ? 14.994 -1.693 0.953 1.00 96.88 93 ASP A O 1
ATOM 728 N N . LYS A 1 94 ? 17.158 -2.247 1.147 1.00 97.00 94 LYS A N 1
ATOM 729 C CA . LYS A 1 94 ? 17.592 -1.028 1.855 1.00 97.00 94 LYS A CA 1
ATOM 730 C C . LYS A 1 94 ? 17.132 0.292 1.214 1.00 97.00 94 LYS A C 1
ATOM 732 O O . LYS A 1 94 ? 16.518 1.078 1.931 1.00 97.00 94 LYS A O 1
ATOM 737 N N . PRO A 1 95 ? 17.381 0.578 -0.081 1.00 97.38 95 PRO A N 1
ATOM 738 C CA . PRO A 1 95 ? 16.936 1.828 -0.704 1.00 97.38 95 PRO A CA 1
ATOM 739 C C . PRO A 1 95 ? 15.414 2.011 -0.674 1.00 97.38 95 PRO A C 1
ATOM 741 O O . PRO A 1 95 ? 14.938 3.135 -0.508 1.00 97.38 95 PRO A O 1
ATOM 744 N N . PHE A 1 96 ? 14.639 0.929 -0.798 1.00 97.38 96 PHE A N 1
ATOM 745 C CA . PHE A 1 96 ? 13.190 1.001 -0.629 1.00 97.38 96 PHE A CA 1
ATOM 746 C C . PHE A 1 96 ? 12.822 1.378 0.810 1.00 97.38 96 PHE A C 1
ATOM 748 O O . PHE A 1 96 ? 12.023 2.290 1.015 1.00 97.38 96 PHE A O 1
ATOM 755 N N . LEU A 1 97 ? 13.434 0.729 1.804 1.00 96.81 97 LEU A N 1
ATOM 756 C CA . LEU A 1 97 ? 13.183 0.986 3.225 1.00 96.81 97 LEU A CA 1
ATOM 757 C C . LEU A 1 97 ? 13.579 2.408 3.651 1.00 96.81 97 LEU A C 1
ATOM 759 O O . LEU A 1 97 ? 12.847 3.035 4.413 1.00 96.81 97 LEU A O 1
ATOM 763 N N . GLU A 1 98 ? 14.687 2.944 3.134 1.00 96.56 98 GLU A N 1
ATOM 764 C CA . GLU A 1 98 ? 15.097 4.340 3.349 1.00 96.56 98 GLU A CA 1
ATOM 765 C C . GLU A 1 98 ? 14.081 5.323 2.746 1.00 96.56 98 GLU A C 1
ATOM 767 O O . GLU A 1 98 ? 13.686 6.300 3.387 1.00 96.56 98 GLU A O 1
ATOM 772 N N . GLY A 1 99 ? 13.592 5.044 1.533 1.00 95.75 99 GLY A N 1
ATOM 773 C CA . GLY A 1 99 ? 12.525 5.834 0.915 1.00 95.75 99 GLY A CA 1
ATOM 774 C C . GLY A 1 99 ? 11.213 5.755 1.700 1.00 95.75 99 GLY A C 1
ATOM 775 O O . GLY A 1 99 ? 10.529 6.762 1.891 1.00 95.75 99 GLY A O 1
ATOM 776 N N . LEU A 1 100 ? 10.886 4.570 2.212 1.00 95.81 100 LEU A N 1
ATOM 777 C CA . LEU A 1 100 ? 9.699 4.335 3.023 1.00 95.81 100 LEU A CA 1
ATOM 778 C C . LEU A 1 100 ? 9.783 5.055 4.375 1.00 95.81 100 LEU A C 1
ATOM 780 O O . LEU A 1 100 ? 8.795 5.639 4.818 1.00 95.81 100 LEU A O 1
ATOM 784 N N . GLN A 1 101 ? 10.970 5.082 4.990 1.00 95.75 101 GLN A N 1
ATOM 785 C CA . GLN A 1 101 ? 11.252 5.845 6.205 1.00 95.75 101 GLN A CA 1
ATOM 786 C C . GLN A 1 101 ? 10.993 7.337 6.001 1.00 95.75 101 GLN A C 1
ATOM 788 O O . GLN A 1 101 ? 10.442 7.978 6.895 1.00 95.75 101 GLN A O 1
ATOM 793 N N . LEU A 1 102 ? 11.374 7.892 4.848 1.00 95.25 102 LEU A N 1
ATOM 794 C CA . LEU A 1 102 ? 11.140 9.302 4.540 1.00 95.25 102 LEU A CA 1
ATOM 795 C C . LEU A 1 102 ? 9.648 9.612 4.340 1.00 95.25 102 LEU A C 1
ATOM 797 O O . LEU A 1 102 ? 9.196 10.689 4.719 1.00 95.25 102 LEU A O 1
ATOM 801 N N . LEU A 1 103 ? 8.892 8.678 3.756 1.00 94.38 103 LEU A N 1
ATOM 802 C CA . LEU A 1 103 ? 7.485 8.885 3.408 1.00 94.38 103 LEU A CA 1
ATOM 803 C C . LEU A 1 103 ? 6.521 8.638 4.578 1.00 94.38 103 LEU A C 1
ATOM 805 O O . LEU A 1 103 ? 5.571 9.395 4.755 1.00 94.38 103 LEU A O 1
ATOM 809 N N . LEU A 1 104 ? 6.745 7.575 5.355 1.00 92.94 104 LEU A N 1
ATOM 810 C CA . LEU A 1 104 ? 5.818 7.091 6.390 1.00 92.94 104 LEU A CA 1
ATOM 811 C C . LEU A 1 104 ? 6.412 7.118 7.809 1.00 92.94 104 LEU A C 1
ATOM 813 O O . LEU A 1 104 ? 5.697 6.893 8.786 1.00 92.94 104 LEU A O 1
ATOM 817 N N . GLY A 1 105 ? 7.706 7.412 7.942 1.00 92.88 105 GLY A N 1
ATOM 818 C CA . GLY A 1 105 ? 8.410 7.463 9.220 1.00 92.88 105 GLY A CA 1
ATOM 819 C C . GLY A 1 105 ? 8.971 6.116 9.690 1.00 92.88 105 GLY A C 1
ATOM 820 O O . GLY A 1 105 ? 8.656 5.044 9.178 1.00 92.88 105 GLY A O 1
ATOM 821 N N . GLN A 1 106 ? 9.816 6.174 10.722 1.00 90.75 106 GLN A N 1
ATOM 822 C CA . GLN A 1 106 ? 10.463 5.003 11.328 1.00 90.75 106 GLN A CA 1
ATOM 823 C C . GLN A 1 106 ? 9.539 3.918 11.909 1.00 90.75 106 GLN A C 1
ATOM 825 O O . GLN A 1 106 ? 9.818 2.748 11.649 1.00 90.75 106 GLN A O 1
ATOM 830 N N . PRO A 1 107 ? 8.441 4.221 12.637 1.00 89.00 107 PRO A N 1
ATOM 831 C CA . PRO A 1 107 ? 7.642 3.158 13.260 1.00 89.00 107 PRO A CA 1
ATOM 832 C C . PRO A 1 107 ? 6.996 2.218 12.229 1.00 89.00 107 PRO A C 1
ATOM 834 O O . PRO A 1 107 ? 6.807 1.028 12.487 1.00 89.00 107 PRO A O 1
ATOM 837 N N . VAL A 1 108 ? 6.699 2.728 11.032 1.00 89.06 108 VAL A N 1
ATOM 838 C CA . VAL A 1 108 ? 6.158 1.926 9.928 1.00 89.06 108 VAL A CA 1
ATOM 839 C C . VAL A 1 108 ? 7.215 0.986 9.347 1.00 89.06 108 VAL A C 1
ATOM 841 O O . VAL A 1 108 ? 6.927 -0.167 9.042 1.00 89.06 108 VAL A O 1
ATOM 844 N N . VAL A 1 109 ? 8.460 1.443 9.229 1.00 90.69 109 VAL A N 1
ATOM 845 C CA . VAL A 1 109 ? 9.553 0.615 8.701 1.00 90.69 109 VAL A CA 1
ATOM 846 C C . VAL A 1 109 ? 9.909 -0.515 9.666 1.00 90.69 109 VAL A C 1
ATOM 848 O O . VAL A 1 109 ? 10.074 -1.655 9.237 1.00 90.69 109 VAL A O 1
ATOM 851 N N . GLU A 1 110 ? 9.963 -0.238 10.971 1.00 90.81 110 GLU A N 1
ATOM 852 C CA . GLU A 1 110 ? 10.252 -1.265 11.980 1.00 90.81 110 GLU A CA 1
ATOM 853 C C . GLU A 1 110 ? 9.182 -2.362 12.026 1.00 90.81 110 GLU A C 1
ATOM 855 O O . GLU A 1 110 ? 9.507 -3.546 12.135 1.00 90.81 110 GLU A O 1
ATOM 860 N N . THR A 1 111 ? 7.904 -1.980 11.941 1.00 89.69 111 THR A N 1
ATOM 861 C CA . THR A 1 111 ? 6.790 -2.941 11.909 1.00 89.69 111 THR A CA 1
ATOM 862 C C . THR A 1 111 ? 6.834 -3.799 10.648 1.00 89.69 111 THR A C 1
ATOM 864 O O . THR A 1 111 ? 6.667 -5.017 10.741 1.00 89.69 111 THR A O 1
ATOM 867 N N . PHE A 1 112 ? 7.149 -3.186 9.504 1.00 89.50 112 PHE A N 1
ATOM 868 C CA . PHE A 1 112 ? 7.311 -3.876 8.228 1.00 89.50 112 PHE A CA 1
ATOM 869 C C . PHE A 1 112 ? 8.471 -4.885 8.239 1.00 89.50 112 PHE A C 1
ATOM 871 O O . PHE A 1 112 ? 8.285 -6.031 7.837 1.00 89.50 112 PHE A O 1
ATOM 878 N N . GLN A 1 113 ? 9.646 -4.505 8.752 1.00 91.12 113 GLN A N 1
ATOM 879 C CA . GLN A 1 113 ? 10.826 -5.382 8.811 1.00 91.12 113 GLN A CA 1
ATOM 880 C C . GLN A 1 113 ? 10.694 -6.514 9.832 1.00 91.12 113 GLN A C 1
ATOM 882 O O . GLN A 1 113 ? 11.191 -7.614 9.610 1.00 91.12 113 GLN A O 1
ATOM 887 N N . ARG A 1 114 ? 10.028 -6.265 10.966 1.00 89.44 114 ARG A N 1
ATOM 888 C CA . ARG A 1 114 ? 9.856 -7.278 12.019 1.00 89.44 114 ARG A CA 1
ATOM 889 C C . ARG A 1 114 ? 8.891 -8.397 11.608 1.00 89.44 114 ARG A C 1
ATOM 891 O O . ARG A 1 114 ? 8.787 -9.387 12.327 1.00 89.44 114 ARG A O 1
ATOM 898 N N . GLY A 1 115 ? 8.166 -8.238 10.498 1.00 81.69 115 GLY A N 1
ATOM 899 C CA . GLY A 1 115 ? 7.080 -9.145 10.130 1.00 81.69 115 GLY A CA 1
ATOM 900 C C . GLY A 1 115 ? 5.953 -9.125 11.164 1.00 81.69 115 GLY A C 1
ATOM 901 O O . GLY A 1 115 ? 5.328 -10.151 11.426 1.00 81.69 115 GLY A O 1
ATOM 902 N N . GLY A 1 116 ? 5.740 -7.975 11.815 1.00 79.38 116 GLY A N 1
ATOM 903 C CA . GLY A 1 116 ? 4.615 -7.800 12.727 1.00 79.38 116 GLY A CA 1
ATOM 904 C C . GLY A 1 116 ? 3.280 -7.853 11.975 1.00 79.38 116 GLY A C 1
ATOM 905 O O . GLY A 1 116 ? 3.261 -7.729 10.750 1.00 79.38 116 GLY A O 1
ATOM 906 N N . PRO A 1 117 ? 2.150 -8.013 12.683 1.00 79.00 117 PRO A N 1
ATOM 907 C CA . PRO A 1 117 ? 0.838 -7.940 12.053 1.00 79.00 117 PRO A CA 1
ATOM 908 C C . PRO A 1 117 ? 0.649 -6.552 11.429 1.00 79.00 117 PRO A C 1
ATOM 910 O O . PRO A 1 117 ? 0.585 -5.546 12.141 1.00 79.00 117 PRO A O 1
ATOM 913 N N . LEU A 1 118 ? 0.587 -6.496 10.099 1.00 85.06 118 LEU A N 1
ATOM 914 C CA . LEU A 1 118 ? 0.221 -5.283 9.382 1.00 85.06 118 LEU A CA 1
ATOM 915 C C . LEU A 1 118 ? -1.294 -5.107 9.462 1.00 85.06 118 LEU A C 1
ATOM 917 O O . LEU A 1 118 ? -2.062 -6.039 9.231 1.00 85.06 118 LEU A O 1
ATOM 921 N N . THR A 1 119 ? -1.733 -3.896 9.796 1.00 89.25 119 THR A N 1
ATOM 922 C CA . THR A 1 119 ? -3.148 -3.545 9.676 1.00 89.25 119 THR A CA 1
ATOM 923 C C . THR A 1 119 ? -3.517 -3.444 8.191 1.00 89.25 119 THR A C 1
ATOM 925 O O . THR A 1 119 ? -2.680 -3.024 7.387 1.00 89.25 119 THR A O 1
ATOM 928 N N . PRO A 1 120 ? -4.761 -3.768 7.797 1.00 87.75 120 PRO A N 1
ATOM 929 C CA . PRO A 1 120 ? -5.182 -3.696 6.393 1.00 87.75 120 PRO A CA 1
ATOM 930 C C . PRO A 1 120 ? -5.032 -2.281 5.807 1.00 87.75 120 PRO A C 1
ATOM 932 O O . PRO A 1 120 ? -4.674 -2.113 4.644 1.00 87.75 120 PRO A O 1
ATOM 935 N N . GLU A 1 121 ? -5.230 -1.250 6.632 1.00 89.69 121 GLU A N 1
ATOM 936 C CA . GLU A 1 121 ? -4.998 0.151 6.259 1.00 89.69 121 GLU A CA 1
ATOM 937 C C . GLU A 1 121 ? -3.527 0.421 5.912 1.00 89.69 121 GLU A C 1
ATOM 939 O O . GLU A 1 121 ? -3.221 1.135 4.953 1.00 89.69 121 GLU A O 1
ATOM 944 N N . LEU A 1 122 ? -2.599 -0.175 6.668 1.00 89.62 122 LEU A N 1
ATOM 945 C CA . LEU A 1 122 ? -1.173 -0.025 6.422 1.00 89.62 122 LEU A CA 1
ATOM 946 C C . LEU A 1 122 ? -0.747 -0.775 5.159 1.00 89.62 122 LEU A C 1
ATOM 948 O O . LEU A 1 122 ? 0.008 -0.227 4.363 1.00 89.62 122 LEU A O 1
ATOM 952 N N . GLU A 1 123 ? -1.258 -1.986 4.926 1.00 90.25 123 GLU A N 1
ATOM 953 C CA . GLU A 1 123 ? -0.998 -2.726 3.683 1.00 90.25 123 GLU A CA 1
ATOM 954 C C . GLU A 1 123 ? -1.426 -1.929 2.448 1.00 90.25 123 GLU A C 1
ATOM 956 O O . GLU A 1 123 ? -0.669 -1.833 1.478 1.00 90.25 123 GLU A O 1
ATOM 961 N N . GLN A 1 124 ? -2.597 -1.292 2.512 1.00 91.19 124 GLN A N 1
ATOM 962 C CA . GLN A 1 124 ? -3.097 -0.444 1.437 1.00 91.19 124 GLN A CA 1
ATOM 963 C C . GLN A 1 124 ? -2.214 0.795 1.227 1.00 91.19 124 GLN A C 1
ATOM 965 O O . GLN A 1 124 ? -1.894 1.139 0.088 1.00 91.19 124 GLN A O 1
ATOM 970 N N . SER A 1 125 ? -1.753 1.421 2.314 1.00 92.00 125 SER A N 1
ATOM 971 C CA . SER A 1 125 ? -0.813 2.548 2.266 1.00 92.00 125 SER A CA 1
ATOM 972 C C . SER A 1 125 ? 0.552 2.157 1.678 1.00 92.00 125 SER A C 1
ATOM 974 O O . SER A 1 125 ? 1.167 2.936 0.951 1.00 92.00 125 SER A O 1
ATOM 976 N N . LEU A 1 126 ? 1.016 0.927 1.925 1.00 94.44 126 LEU A N 1
ATOM 977 C CA . LEU A 1 126 ? 2.286 0.406 1.406 1.00 94.44 126 LEU A CA 1
ATOM 978 C C . LEU A 1 126 ? 2.225 0.000 -0.070 1.00 94.44 126 LEU A C 1
ATOM 980 O O . LEU A 1 126 ? 3.263 -0.002 -0.738 1.00 94.44 126 LEU A O 1
ATOM 984 N N . LEU A 1 127 ? 1.047 -0.347 -0.592 1.00 95.44 127 LEU A N 1
ATOM 985 C CA . LEU A 1 127 ? 0.902 -0.838 -1.962 1.00 95.44 127 LEU A CA 1
ATOM 986 C C . LEU A 1 127 ? 1.370 0.195 -2.997 1.00 95.44 127 LEU A C 1
ATOM 988 O O . LEU A 1 127 ? 2.133 -0.145 -3.899 1.00 95.44 127 LEU A O 1
ATOM 992 N N . GLY A 1 128 ? 0.978 1.461 -2.837 1.00 96.19 128 GLY A N 1
ATOM 993 C CA . GLY A 1 128 ? 1.377 2.546 -3.740 1.00 96.19 128 GLY A CA 1
ATOM 994 C C . GLY A 1 128 ? 2.901 2.727 -3.832 1.00 96.19 128 GLY A C 1
ATOM 995 O O . GLY A 1 128 ? 3.454 2.609 -4.929 1.00 96.19 128 GLY A O 1
ATOM 996 N N . PRO A 1 129 ? 3.605 2.958 -2.706 1.00 97.12 129 PRO A N 1
ATOM 997 C CA . PRO A 1 129 ? 5.064 3.046 -2.669 1.00 97.12 129 PRO A CA 1
ATOM 998 C C . PRO A 1 129 ? 5.772 1.808 -3.230 1.00 97.12 129 PRO A C 1
ATOM 1000 O O . PRO A 1 129 ? 6.738 1.960 -3.978 1.00 97.12 129 PRO A O 1
ATOM 1003 N N . LYS A 1 130 ? 5.286 0.593 -2.926 1.00 96.88 130 LYS A N 1
ATOM 1004 C CA . LYS A 1 130 ? 5.849 -0.655 -3.471 1.00 96.88 130 LYS A CA 1
ATOM 1005 C C . LYS A 1 130 ? 5.753 -0.696 -4.994 1.00 96.88 130 LYS A C 1
ATOM 1007 O O . LYS A 1 130 ? 6.759 -0.926 -5.661 1.00 96.88 130 LYS A O 1
ATOM 1012 N N . VAL A 1 131 ? 4.563 -0.440 -5.544 1.00 97.56 131 VAL A N 1
ATOM 1013 C CA . VAL A 1 131 ? 4.324 -0.437 -6.998 1.00 97.56 131 VAL A CA 1
ATOM 1014 C C . VAL A 1 131 ? 5.167 0.636 -7.681 1.00 97.56 131 VAL A C 1
ATOM 1016 O O . VAL A 1 131 ? 5.829 0.355 -8.677 1.00 97.56 131 VAL A O 1
ATOM 1019 N N . PHE A 1 132 ? 5.208 1.848 -7.123 1.0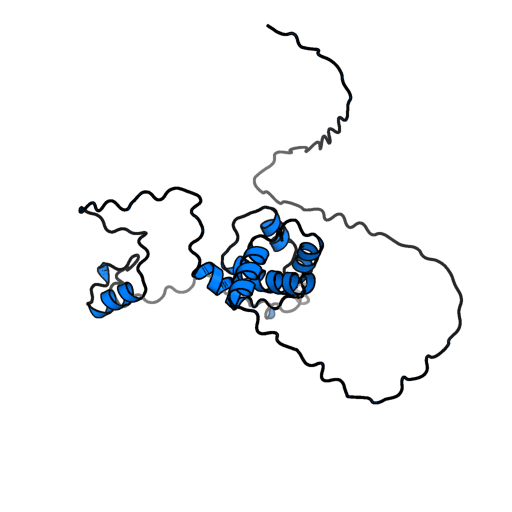0 97.50 132 PHE A N 1
ATOM 1020 C CA . PHE A 1 132 ? 6.025 2.936 -7.656 1.00 97.50 132 PHE A CA 1
ATOM 1021 C C . PHE A 1 132 ? 7.514 2.573 -7.702 1.00 97.50 132 PHE A C 1
ATOM 1023 O O . PHE A 1 132 ? 8.172 2.767 -8.728 1.00 97.50 132 PHE A O 1
ATOM 1030 N N . TYR A 1 133 ? 8.043 2.029 -6.605 1.00 97.94 133 TYR A N 1
ATOM 1031 C CA . TYR A 1 133 ? 9.442 1.633 -6.515 1.00 97.94 133 TYR A CA 1
ATOM 1032 C C . TYR A 1 133 ? 9.783 0.514 -7.508 1.00 97.94 133 TYR A C 1
ATOM 1034 O O . TYR A 1 133 ? 10.749 0.632 -8.264 1.00 97.94 133 TYR A O 1
ATOM 1042 N N . TYR A 1 134 ? 8.954 -0.530 -7.563 1.00 97.75 134 TYR A N 1
ATOM 1043 C CA . TYR A 1 134 ? 9.151 -1.654 -8.473 1.00 97.75 134 TYR A CA 1
ATOM 1044 C C . TYR A 1 134 ? 9.090 -1.222 -9.944 1.00 97.75 134 TYR A C 1
ATOM 1046 O O . TYR A 1 134 ? 9.981 -1.564 -10.720 1.00 97.75 134 TYR A O 1
ATOM 1054 N N . ASN A 1 135 ? 8.113 -0.388 -10.319 1.00 97.25 135 ASN A N 1
ATOM 1055 C CA . ASN A 1 135 ? 8.012 0.166 -11.672 1.00 97.25 135 ASN A CA 1
ATOM 1056 C C . ASN A 1 135 ? 9.274 0.925 -12.080 1.00 97.25 135 ASN A C 1
ATOM 1058 O O . ASN A 1 135 ? 9.759 0.780 -13.202 1.00 97.25 135 ASN A O 1
ATOM 1062 N N . ARG A 1 136 ? 9.830 1.717 -11.158 1.00 96.69 136 ARG A N 1
ATOM 1063 C CA . ARG A 1 136 ? 11.057 2.478 -11.401 1.00 96.69 136 ARG A CA 1
ATOM 1064 C C . ARG A 1 136 ? 12.277 1.573 -11.580 1.00 96.69 136 ARG A C 1
ATOM 1066 O O . ARG A 1 136 ? 13.097 1.860 -12.444 1.00 96.69 136 ARG A O 1
ATOM 1073 N N . GLN A 1 137 ? 12.410 0.518 -10.778 1.00 96.88 137 GLN A N 1
ATOM 1074 C CA . GLN A 1 137 ? 13.547 -0.407 -10.863 1.00 96.88 137 GLN A CA 1
ATOM 1075 C C . GLN A 1 137 ? 13.486 -1.300 -12.106 1.00 96.88 137 GLN A C 1
ATOM 1077 O O . GLN A 1 137 ? 14.480 -1.481 -12.805 1.00 96.88 137 GLN A O 1
ATOM 1082 N N . HIS A 1 138 ? 12.306 -1.836 -12.407 1.00 94.56 138 HIS A N 1
ATOM 1083 C CA . HIS A 1 138 ? 12.127 -2.848 -13.447 1.00 94.56 138 HIS A CA 1
ATOM 1084 C C . HIS A 1 138 ? 11.662 -2.262 -14.788 1.00 94.56 138 HIS A C 1
ATOM 1086 O O . HIS A 1 138 ? 11.519 -2.999 -15.760 1.00 94.56 138 HIS A O 1
ATOM 1092 N N . ASN A 1 139 ? 11.466 -0.939 -14.867 1.00 94.81 139 ASN A N 1
ATOM 1093 C CA . ASN A 1 139 ? 10.907 -0.233 -16.026 1.00 94.81 139 ASN A CA 1
ATOM 1094 C C . ASN A 1 139 ? 9.549 -0.811 -16.468 1.00 94.81 139 ASN A C 1
ATOM 1096 O O . ASN A 1 139 ? 9.258 -0.931 -17.659 1.00 94.81 139 ASN A O 1
ATOM 1100 N N . THR A 1 140 ? 8.722 -1.188 -15.492 1.00 94.81 140 THR A N 1
ATOM 1101 C CA . THR A 1 140 ? 7.380 -1.744 -15.694 1.00 94.81 140 THR A CA 1
ATOM 1102 C C . THR A 1 140 ? 6.306 -0.675 -15.474 1.00 94.81 140 THR A C 1
ATOM 1104 O O . THR A 1 140 ? 6.576 0.431 -15.003 1.00 94.81 140 THR A O 1
ATOM 1107 N N . ASN A 1 141 ? 5.069 -0.981 -15.870 1.00 93.62 141 ASN A N 1
ATOM 1108 C CA . ASN A 1 141 ? 3.921 -0.086 -15.720 1.00 93.62 141 ASN A CA 1
ATOM 1109 C C . ASN A 1 141 ? 2.778 -0.804 -14.989 1.00 93.62 141 ASN A C 1
ATOM 1111 O O . ASN A 1 141 ? 1.699 -1.006 -15.536 1.00 93.62 141 ASN A O 1
ATOM 1115 N N . LEU A 1 142 ? 3.045 -1.269 -13.767 1.00 95.31 142 LEU A N 1
ATOM 1116 C CA . LEU A 1 142 ? 2.011 -1.841 -12.910 1.00 95.31 142 LEU A CA 1
ATOM 1117 C C . LEU A 1 142 ? 1.202 -0.726 -12.244 1.00 95.31 142 LEU A C 1
ATOM 1119 O O . LEU A 1 142 ? 1.752 0.300 -11.840 1.00 95.31 142 LEU A O 1
ATOM 1123 N N . THR A 1 143 ? -0.101 -0.938 -12.092 1.00 95.62 143 THR A N 1
ATOM 1124 C CA . THR A 1 143 ? -0.972 -0.067 -11.297 1.00 95.62 143 THR A CA 1
ATOM 1125 C C . THR A 1 143 ? -1.351 -0.767 -9.989 1.00 95.62 143 THR A C 1
ATOM 1127 O O . THR A 1 143 ? -1.444 -1.998 -9.959 1.00 95.62 143 THR A O 1
ATOM 1130 N N . PRO A 1 144 ? -1.564 -0.019 -8.890 1.00 94.75 144 PRO A N 1
ATOM 1131 C CA . PRO A 1 144 ? -1.979 -0.612 -7.619 1.00 94.75 144 PRO A CA 1
ATOM 1132 C C . PRO A 1 144 ? -3.309 -1.366 -7.748 1.00 94.75 144 PRO A C 1
ATOM 1134 O O . PRO A 1 144 ? -3.436 -2.454 -7.192 1.00 94.75 144 PRO A O 1
ATOM 1137 N N . ASP A 1 145 ? -4.244 -0.849 -8.551 1.00 94.50 145 ASP A N 1
ATOM 1138 C CA . ASP A 1 145 ? -5.545 -1.482 -8.799 1.00 94.50 145 ASP A CA 1
ATOM 1139 C C . ASP A 1 145 ? -5.393 -2.872 -9.423 1.00 94.50 145 ASP A C 1
ATOM 1141 O O . ASP A 1 145 ? -6.061 -3.817 -9.014 1.00 94.50 145 ASP A O 1
ATOM 1145 N N . LEU A 1 146 ? -4.461 -3.020 -10.367 1.00 92.81 146 LEU A N 1
ATOM 1146 C CA . LEU A 1 146 ? -4.226 -4.278 -11.066 1.00 92.81 146 LEU A CA 1
ATOM 1147 C C . LEU A 1 146 ? -3.624 -5.342 -10.140 1.00 92.81 146 LEU A C 1
ATOM 1149 O O . LEU A 1 146 ? -4.031 -6.502 -10.170 1.00 92.81 146 LEU A O 1
ATOM 1153 N N . VAL A 1 147 ? -2.692 -4.947 -9.269 1.00 94.06 147 VAL A N 1
ATOM 1154 C CA . VAL A 1 147 ? -2.136 -5.843 -8.242 1.00 94.06 147 VAL A CA 1
ATOM 1155 C C . VAL A 1 147 ? -3.214 -6.241 -7.227 1.00 94.06 147 VAL A C 1
ATOM 1157 O O . VAL A 1 147 ? -3.296 -7.405 -6.822 1.00 94.06 147 VAL A O 1
ATOM 1160 N N . GLN A 1 148 ? -4.063 -5.295 -6.823 1.00 93.38 148 GLN A N 1
ATOM 1161 C CA . GLN A 1 148 ? -5.146 -5.540 -5.874 1.00 93.38 148 GLN A CA 1
ATOM 1162 C C . GLN A 1 148 ? -6.208 -6.482 -6.456 1.00 93.38 148 GLN A C 1
ATOM 1164 O O . GLN A 1 148 ? -6.619 -7.436 -5.792 1.00 93.38 148 GLN A O 1
ATOM 1169 N N . GLU A 1 149 ? -6.620 -6.258 -7.703 1.00 91.50 149 GLU A N 1
ATOM 1170 C CA . GLU A 1 149 ? -7.550 -7.127 -8.423 1.00 91.50 149 GLU A CA 1
ATOM 1171 C C . GLU A 1 149 ? -6.976 -8.537 -8.586 1.00 91.50 149 GLU A C 1
ATOM 1173 O O . GLU A 1 149 ? -7.668 -9.522 -8.314 1.00 91.50 149 GLU A O 1
ATOM 1178 N N . TYR A 1 150 ? -5.694 -8.651 -8.935 1.00 91.06 150 TYR A N 1
ATOM 1179 C CA . TYR A 1 150 ? -5.009 -9.936 -9.033 1.00 91.06 150 TYR A CA 1
ATOM 1180 C C . TYR A 1 150 ? -4.988 -10.687 -7.694 1.00 91.06 150 TYR A C 1
ATOM 1182 O O . TYR A 1 150 ? -5.285 -11.879 -7.638 1.00 91.06 150 TYR A O 1
ATOM 1190 N N . THR A 1 151 ? -4.708 -9.989 -6.593 1.00 88.12 151 THR A N 1
ATOM 1191 C CA . THR A 1 151 ? -4.692 -10.591 -5.248 1.00 88.12 151 THR A CA 1
ATOM 1192 C C . THR A 1 151 ? -6.091 -11.039 -4.810 1.00 88.12 151 THR A C 1
ATOM 1194 O O . THR A 1 151 ? -6.235 -12.034 -4.108 1.00 88.12 151 THR A O 1
ATOM 1197 N N . ARG A 1 152 ? -7.141 -10.338 -5.255 1.00 87.12 152 ARG A N 1
ATOM 1198 C CA . ARG A 1 152 ? -8.540 -10.690 -4.971 1.00 87.12 152 ARG A CA 1
ATOM 1199 C C . ARG A 1 152 ? -9.039 -11.876 -5.800 1.00 87.12 152 ARG A C 1
ATOM 1201 O O . ARG A 1 152 ? -9.858 -12.655 -5.321 1.00 87.12 152 ARG A O 1
ATOM 1208 N N . THR A 1 153 ? -8.606 -11.968 -7.054 1.00 82.94 153 THR A N 1
ATOM 1209 C CA . THR A 1 153 ? -9.064 -12.987 -8.015 1.00 82.94 153 THR A CA 1
ATOM 1210 C C . THR A 1 153 ? -8.259 -14.276 -7.937 1.00 82.94 153 THR A C 1
ATOM 1212 O O . THR A 1 153 ? -8.795 -15.340 -8.242 1.00 82.94 153 THR A O 1
ATOM 1215 N N . THR A 1 154 ? -7.004 -14.210 -7.490 1.00 75.12 154 THR A N 1
ATOM 1216 C CA . THR A 1 154 ? -6.164 -15.392 -7.301 1.00 75.12 154 THR A CA 1
ATOM 1217 C C . THR A 1 154 ? -6.407 -15.955 -5.902 1.00 75.12 154 THR A C 1
ATOM 1219 O O . THR A 1 154 ? -5.980 -15.338 -4.925 1.00 75.12 154 THR A O 1
ATOM 1222 N N . PRO A 1 155 ? -7.069 -17.118 -5.750 1.00 54.62 155 PRO A N 1
ATOM 1223 C CA . PRO A 1 155 ? -7.133 -17.775 -4.456 1.00 54.62 155 PRO A CA 1
ATOM 1224 C C . PRO A 1 155 ? -5.702 -18.134 -4.054 1.00 54.62 155 PRO A C 1
ATOM 1226 O O . PRO A 1 155 ? -5.044 -18.936 -4.719 1.00 54.62 155 PRO A O 1
ATOM 1229 N N . ALA A 1 156 ? -5.198 -17.494 -3.000 1.00 53.38 156 ALA A N 1
ATOM 1230 C CA . ALA A 1 156 ? -3.902 -17.815 -2.429 1.00 53.38 156 ALA A CA 1
ATOM 1231 C C . ALA 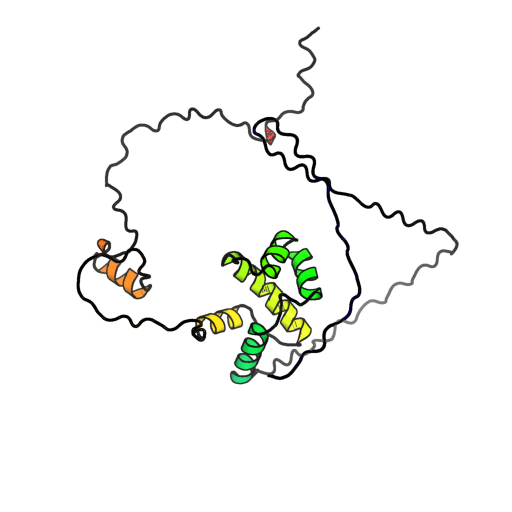A 1 156 ? -3.805 -19.333 -2.207 1.00 53.38 156 ALA A C 1
ATOM 1233 O O . ALA A 1 156 ? -4.699 -19.952 -1.626 1.00 53.38 156 ALA A O 1
ATOM 1234 N N . VAL A 1 157 ? -2.721 -19.932 -2.701 1.00 42.50 157 VAL A N 1
ATOM 1235 C CA . VAL A 1 157 ? -2.367 -21.326 -2.431 1.00 42.50 157 VAL A CA 1
ATOM 1236 C C . VAL A 1 157 ? -2.408 -21.545 -0.909 1.00 42.50 157 VAL A C 1
ATOM 1238 O O . VAL A 1 157 ? -1.808 -20.762 -0.169 1.00 42.50 157 VAL A O 1
ATOM 1241 N N . PRO A 1 158 ? -3.116 -22.577 -0.422 1.00 44.94 158 PRO A N 1
ATOM 1242 C CA . PRO A 1 158 ? -3.391 -22.761 0.994 1.00 44.94 158 PRO A CA 1
ATOM 1243 C C . PRO A 1 158 ? -2.121 -23.152 1.754 1.00 44.94 158 PRO A C 1
ATOM 1245 O O . PRO A 1 158 ? -1.670 -24.297 1.700 1.00 44.94 158 PRO A O 1
ATOM 1248 N N . GLN A 1 159 ? -1.571 -22.230 2.540 1.00 43.31 159 GLN A N 1
ATOM 1249 C CA . GLN A 1 159 ? -0.804 -22.623 3.719 1.00 43.31 159 GLN A CA 1
ATOM 1250 C C . GLN A 1 159 ? -1.794 -23.027 4.818 1.00 43.31 159 GLN A C 1
ATOM 1252 O O . GLN A 1 159 ? -2.224 -22.208 5.622 1.00 43.31 159 GLN A O 1
ATOM 1257 N N . SER A 1 160 ? -2.157 -24.313 4.780 1.00 38.22 160 SER A N 1
ATOM 1258 C CA . SER A 1 160 ? -2.840 -25.165 5.773 1.00 38.22 160 SER A CA 1
ATOM 1259 C C . SER A 1 160 ? -4.060 -25.888 5.176 1.00 38.22 160 SER A C 1
ATOM 1261 O O . SER A 1 160 ? -4.839 -25.288 4.434 1.00 38.22 160 SER A O 1
ATOM 1263 N N . PRO A 1 161 ? -4.210 -27.205 5.423 1.00 42.59 161 PRO A N 1
ATOM 1264 C CA . PRO A 1 161 ? -5.256 -27.999 4.792 1.00 42.59 161 PRO A CA 1
ATOM 1265 C C . PRO A 1 161 ? -6.651 -27.538 5.249 1.00 42.59 161 PRO A C 1
ATOM 1267 O O . PRO A 1 161 ? -6.880 -27.391 6.454 1.00 42.59 161 PRO A O 1
ATOM 1270 N N . PRO A 1 162 ? -7.607 -27.370 4.319 1.00 42.75 162 PRO A N 1
ATOM 1271 C CA . PRO A 1 162 ? -8.988 -27.074 4.658 1.00 42.75 162 PRO A CA 1
ATOM 1272 C C . PRO A 1 162 ? -9.610 -28.307 5.318 1.00 42.75 162 PRO A C 1
ATOM 1274 O O . PRO A 1 162 ? -9.749 -29.364 4.700 1.00 42.75 162 PRO A O 1
ATOM 1277 N N . LYS A 1 163 ? -10.017 -28.179 6.583 1.00 43.81 163 LYS A N 1
ATOM 1278 C CA . LYS A 1 163 ? -11.053 -29.057 7.127 1.00 43.81 163 LYS A CA 1
ATOM 1279 C C . LYS A 1 163 ? -12.325 -28.780 6.333 1.00 43.81 163 LYS A C 1
ATOM 1281 O O . LYS A 1 163 ? -12.871 -27.683 6.390 1.00 43.81 163 LYS A O 1
ATOM 1286 N N . SER A 1 164 ? -12.746 -29.776 5.566 1.00 43.50 164 SER A N 1
ATOM 1287 C CA . SER A 1 164 ? -14.010 -29.822 4.839 1.00 43.50 164 SER A CA 1
ATOM 1288 C C . SER A 1 164 ? -15.176 -29.308 5.693 1.00 43.50 164 SER A C 1
ATOM 1290 O O . SER A 1 164 ? -15.273 -29.708 6.858 1.00 43.50 164 SER A O 1
ATOM 1292 N N . PRO A 1 165 ? -16.117 -28.519 5.145 1.00 48.81 165 PRO A N 1
ATOM 1293 C CA . PRO A 1 165 ? -17.391 -28.301 5.805 1.00 48.81 165 PRO A CA 1
ATOM 1294 C C . PRO A 1 165 ? -18.221 -29.575 5.625 1.00 48.81 165 PRO A C 1
ATOM 1296 O O . PRO A 1 165 ? -18.954 -29.746 4.652 1.00 48.81 165 PRO A O 1
ATOM 1299 N N . SER A 1 166 ? -18.054 -30.517 6.553 1.00 42.75 166 SER A N 1
ATOM 1300 C CA . SER A 1 166 ? -19.024 -31.588 6.728 1.00 42.75 166 SER A CA 1
ATOM 1301 C C . SER A 1 166 ? -20.319 -30.935 7.192 1.00 42.75 166 SER A C 1
ATOM 1303 O O . SER A 1 166 ? -20.365 -30.316 8.254 1.00 42.75 166 SER A O 1
ATOM 1305 N N . ALA A 1 167 ? -21.353 -31.043 6.363 1.00 50.56 167 ALA A N 1
ATOM 1306 C CA . ALA A 1 167 ? -22.710 -30.704 6.731 1.00 50.56 167 ALA A CA 1
ATOM 1307 C C . ALA A 1 167 ? -23.101 -31.512 7.975 1.00 50.56 167 ALA A C 1
ATOM 1309 O O . ALA A 1 167 ? -23.334 -32.716 7.891 1.00 50.56 167 ALA A O 1
ATOM 1310 N N . THR A 1 168 ? -23.188 -30.839 9.118 1.00 36.69 168 THR A N 1
ATOM 1311 C CA . THR A 1 168 ? -23.894 -31.352 10.287 1.00 36.69 168 THR A CA 1
ATOM 1312 C C . THR A 1 168 ? -24.983 -30.350 10.623 1.00 36.69 168 THR A C 1
ATOM 1314 O O . THR A 1 168 ? -24.763 -29.315 11.245 1.00 36.69 168 THR A O 1
ATOM 1317 N N . LEU A 1 169 ? -26.179 -30.676 10.142 1.00 50.97 169 LEU A N 1
ATOM 1318 C CA . LEU A 1 169 ? -27.438 -30.237 10.718 1.00 50.97 169 LEU A CA 1
ATOM 1319 C C . LEU A 1 169 ? -27.401 -30.544 12.219 1.00 50.97 169 LEU A C 1
ATOM 1321 O O . LEU A 1 169 ? -27.457 -31.718 12.557 1.00 50.97 169 LEU A O 1
ATOM 1325 N N . THR A 1 170 ? -27.267 -29.520 13.070 1.00 40.59 170 THR A N 1
ATOM 1326 C CA . THR A 1 170 ? -27.960 -29.343 14.367 1.00 40.59 170 THR A CA 1
ATOM 1327 C C . THR A 1 170 ? -27.312 -28.215 15.182 1.00 40.59 170 THR A C 1
ATOM 1329 O O . THR A 1 170 ? -26.224 -28.387 15.714 1.00 40.59 170 THR A O 1
ATOM 1332 N N . GLY A 1 171 ? -28.033 -27.095 15.315 1.00 46.03 171 GLY A N 1
ATOM 1333 C CA . GLY A 1 171 ? -28.143 -26.301 16.548 1.00 46.03 171 GLY A CA 1
ATOM 1334 C C . GLY A 1 171 ? -26.906 -25.592 17.111 1.00 46.03 171 GLY A C 1
ATOM 1335 O O . GLY A 1 171 ? -26.327 -26.092 18.060 1.00 46.03 171 GLY A O 1
ATOM 1336 N N . THR A 1 172 ? -26.605 -24.394 16.603 1.00 45.12 172 THR A N 1
ATOM 1337 C CA . THR A 1 172 ? -26.562 -23.077 17.297 1.00 45.12 172 THR A CA 1
ATOM 1338 C C . THR A 1 172 ? -26.129 -22.028 16.262 1.00 45.12 172 THR A C 1
ATOM 1340 O O . THR A 1 172 ? -25.336 -22.369 15.385 1.00 45.12 172 THR A O 1
ATOM 1343 N N . PRO A 1 173 ? -26.668 -20.793 16.274 1.00 52.09 173 PRO A N 1
ATOM 1344 C CA . PRO A 1 173 ? -26.317 -19.793 15.276 1.00 52.09 173 PRO A CA 1
ATOM 1345 C C . PRO A 1 173 ? -24.851 -19.383 15.438 1.00 52.09 173 PRO A C 1
ATOM 1347 O O . PRO A 1 173 ? -24.387 -19.022 16.513 1.00 52.09 173 PRO A O 1
ATOM 1350 N N . ASP A 1 174 ? -24.161 -19.532 14.324 1.00 55.00 174 ASP A N 1
ATOM 1351 C CA . ASP A 1 174 ? -22.753 -19.310 14.046 1.00 55.00 174 ASP A CA 1
ATOM 1352 C C . ASP A 1 174 ? -22.437 -17.803 14.139 1.00 55.00 174 ASP A C 1
ATOM 1354 O O . ASP A 1 174 ? -22.767 -17.043 13.226 1.00 55.00 174 ASP A O 1
ATOM 1358 N N . GLU A 1 175 ? -21.884 -17.345 15.270 1.00 60.78 175 GLU A N 1
ATOM 1359 C CA . GLU A 1 175 ? -21.625 -15.913 15.529 1.00 60.78 175 GLU A CA 1
ATOM 1360 C C . GLU A 1 175 ? -20.472 -15.336 14.682 1.00 60.78 175 GLU A C 1
ATOM 1362 O O . GLU A 1 175 ? -20.395 -14.121 14.504 1.00 60.78 175 GLU A O 1
ATOM 1367 N N . ASP A 1 176 ? -19.658 -16.192 14.052 1.00 63.03 176 ASP A N 1
ATOM 1368 C CA . ASP A 1 176 ? -18.507 -15.796 13.224 1.00 63.03 176 ASP A CA 1
ATOM 1369 C C . ASP A 1 176 ? -18.728 -15.999 11.710 1.00 63.03 176 ASP A C 1
ATOM 1371 O O . ASP A 1 176 ? -17.807 -15.850 10.897 1.00 63.03 176 ASP A O 1
ATOM 1375 N N . ARG A 1 177 ? -19.954 -16.326 11.281 1.00 79.50 177 ARG A N 1
ATOM 1376 C CA . ARG A 1 177 ? -20.241 -16.601 9.867 1.00 79.50 177 ARG A CA 1
ATOM 1377 C C . ARG A 1 177 ? -20.220 -15.327 9.020 1.00 79.50 177 ARG A C 1
ATOM 1379 O O . ARG A 1 177 ? -21.116 -14.494 9.107 1.00 79.50 177 ARG A O 1
ATOM 1386 N N . GLN A 1 178 ? -19.268 -15.215 8.096 1.00 82.56 178 GLN A N 1
ATOM 1387 C CA . GLN A 1 178 ? -19.291 -14.160 7.076 1.00 82.56 178 GLN A CA 1
ATOM 1388 C C . GLN A 1 178 ? -20.379 -14.442 6.025 1.00 82.56 178 GLN A C 1
ATOM 1390 O O . GLN A 1 178 ? -20.305 -15.421 5.282 1.00 82.56 178 GLN A O 1
ATOM 1395 N N . LEU A 1 179 ? -21.395 -13.578 5.955 1.00 85.62 179 LEU A N 1
ATOM 1396 C CA . LEU A 1 179 ? -22.436 -13.625 4.924 1.00 85.62 179 LEU A CA 1
ATOM 1397 C C . LEU A 1 179 ? -21.998 -12.844 3.678 1.00 85.62 179 LEU A C 1
ATOM 1399 O O . LEU A 1 179 ? -21.428 -11.757 3.779 1.00 85.62 179 LEU A O 1
ATOM 1403 N N . SER A 1 180 ? -22.297 -13.374 2.489 1.00 91.06 180 SER A N 1
ATOM 1404 C CA . SER A 1 180 ? -22.071 -12.641 1.235 1.00 91.06 180 SER A CA 1
ATOM 1405 C C . SER A 1 180 ? -23.055 -11.471 1.085 1.00 91.06 180 SER A C 1
ATOM 1407 O O . SER A 1 180 ? -24.151 -11.500 1.646 1.00 91.06 180 SER A O 1
ATOM 1409 N N . LEU A 1 181 ? -22.707 -10.459 0.278 1.00 93.88 181 LEU A N 1
ATOM 1410 C CA . LEU A 1 181 ? -23.575 -9.292 0.053 1.00 93.88 181 LEU A CA 1
ATOM 1411 C C . LEU A 1 181 ? -24.960 -9.692 -0.485 1.00 93.88 181 LEU A C 1
ATOM 1413 O O . LEU A 1 181 ? -25.971 -9.192 -0.008 1.00 93.88 181 LEU A O 1
ATOM 1417 N N . ALA A 1 182 ? -25.012 -10.636 -1.429 1.00 92.50 182 ALA A N 1
ATOM 1418 C CA . ALA A 1 182 ? -26.272 -11.127 -1.987 1.00 92.50 182 ALA A CA 1
ATOM 1419 C C . ALA A 1 182 ? -27.142 -11.838 -0.932 1.00 92.50 182 ALA A C 1
ATOM 1421 O O . ALA A 1 182 ? -28.367 -11.729 -0.950 1.00 92.50 182 ALA A O 1
ATOM 1422 N N . GLU A 1 183 ? -26.515 -12.548 0.008 1.00 90.81 183 GLU A N 1
ATOM 1423 C CA . GLU A 1 183 ? -27.212 -13.221 1.106 1.00 90.81 183 GLU A CA 1
ATOM 1424 C C . GLU A 1 183 ? -27.747 -12.216 2.132 1.00 90.81 183 GLU A C 1
ATOM 1426 O O . GLU A 1 183 ? -28.909 -12.317 2.525 1.00 90.81 183 GLU A O 1
ATOM 1431 N N . LEU A 1 184 ? -26.947 -11.206 2.494 1.00 92.31 184 LEU A N 1
ATOM 1432 C CA . LEU A 1 184 ? -27.370 -10.088 3.343 1.00 92.31 184 LEU A CA 1
ATOM 1433 C C . LEU A 1 184 ? -28.587 -9.364 2.758 1.00 92.31 184 LEU A C 1
ATOM 1435 O O . LEU A 1 184 ? -29.580 -9.185 3.461 1.00 92.31 184 LEU A O 1
ATOM 1439 N N . THR A 1 185 ? -28.551 -9.008 1.470 1.00 94.69 185 THR A N 1
ATOM 1440 C CA . THR A 1 185 ? -29.681 -8.357 0.789 1.00 94.69 18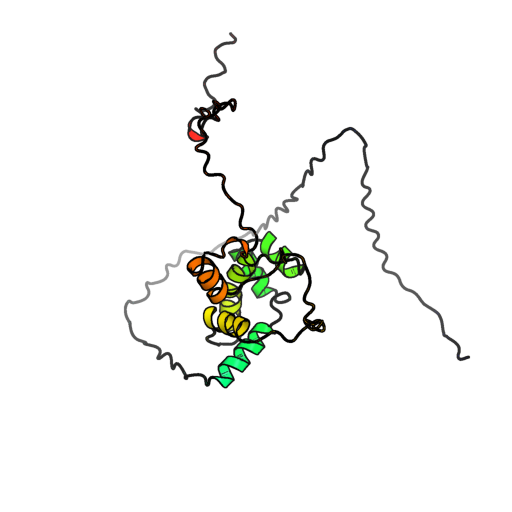5 THR A CA 1
ATOM 1441 C C . THR A 1 185 ? -30.939 -9.214 0.863 1.00 94.69 185 THR A C 1
ATOM 1443 O O . THR A 1 185 ? -31.985 -8.731 1.292 1.00 94.69 185 THR A O 1
ATOM 1446 N N . ARG A 1 186 ? -30.830 -10.512 0.555 1.00 95.31 186 ARG A N 1
ATOM 1447 C CA . ARG A 1 186 ? -31.968 -11.435 0.626 1.00 95.31 186 ARG A CA 1
ATOM 1448 C C . ARG A 1 186 ? -32.554 -11.523 2.037 1.00 95.31 186 ARG A C 1
ATOM 1450 O O . ARG A 1 186 ? -33.772 -11.553 2.192 1.00 95.31 186 ARG A O 1
ATOM 1457 N N . LEU A 1 187 ? -31.714 -11.586 3.071 1.00 94.62 187 LEU A N 1
ATOM 1458 C CA . LEU A 1 187 ? -32.170 -11.659 4.465 1.00 94.62 187 LEU A CA 1
ATOM 1459 C C . LEU A 1 187 ? -32.891 -10.380 4.907 1.00 94.62 187 LEU A C 1
ATOM 1461 O O . LEU A 1 187 ? -33.864 -10.461 5.655 1.00 94.62 187 LEU A O 1
ATOM 1465 N N . ILE A 1 188 ? -32.457 -9.218 4.418 1.00 92.62 188 ILE A N 1
ATOM 1466 C CA . ILE A 1 188 ? -33.120 -7.935 4.678 1.00 92.62 188 ILE A CA 1
ATOM 1467 C C . ILE A 1 188 ? -34.475 -7.880 3.964 1.00 92.62 188 ILE A C 1
ATOM 1469 O O . ILE A 1 188 ? -35.486 -7.594 4.600 1.00 92.62 188 ILE A O 1
ATOM 1473 N N . GLU A 1 189 ? -34.519 -8.216 2.673 1.00 94.62 189 GLU A N 1
ATOM 1474 C CA . GLU A 1 189 ? -35.746 -8.191 1.863 1.00 94.62 189 GLU A CA 1
ATOM 1475 C C . GLU A 1 189 ? -36.812 -9.168 2.372 1.00 94.62 189 GLU A C 1
ATOM 1477 O O . GLU A 1 189 ? -38.002 -8.862 2.373 1.00 94.62 189 GLU A O 1
ATOM 1482 N N . THR A 1 190 ? -36.388 -10.342 2.845 1.00 95.06 190 THR A N 1
ATOM 1483 C CA . THR A 1 190 ? -37.287 -11.364 3.408 1.00 95.06 190 THR A CA 1
ATOM 1484 C C . THR A 1 190 ? -37.657 -11.112 4.871 1.00 95.06 190 THR A C 1
ATOM 1486 O O . THR A 1 190 ? -38.417 -11.888 5.452 1.00 95.06 190 THR A O 1
ATOM 1489 N N . GLY A 1 191 ? -37.124 -10.054 5.494 1.00 90.88 191 GLY A N 1
ATOM 1490 C CA . GLY A 1 191 ? -37.355 -9.740 6.905 1.00 90.88 191 GLY A CA 1
ATOM 1491 C C . GLY A 1 191 ? -36.711 -10.731 7.884 1.00 90.88 191 GLY A C 1
ATOM 1492 O O . GLY A 1 191 ? -36.983 -10.689 9.084 1.00 90.88 191 GLY A O 1
ATOM 1493 N N . GLN A 1 192 ? -35.828 -11.615 7.415 1.00 91.19 192 GLN A N 1
ATOM 1494 C CA . GLN A 1 192 ? -35.098 -12.585 8.236 1.00 91.19 192 GLN A CA 1
ATOM 1495 C C . GLN A 1 192 ? -33.823 -11.980 8.838 1.00 91.19 192 GLN A C 1
ATOM 1497 O O . GLN A 1 192 ? -32.766 -12.606 8.888 1.00 91.19 192 GLN A O 1
ATOM 1502 N N . THR A 1 193 ? -33.920 -10.751 9.341 1.00 90.44 193 THR A N 1
ATOM 1503 C CA . THR A 1 193 ? -32.769 -10.014 9.877 1.00 90.44 193 THR A CA 1
ATOM 1504 C C . THR A 1 193 ? -32.202 -10.655 11.145 1.00 90.44 193 THR A C 1
ATOM 1506 O O . THR A 1 193 ? -31.029 -10.473 11.445 1.00 90.44 193 THR A O 1
ATOM 1509 N N . HIS A 1 194 ? -32.982 -11.472 11.858 1.00 87.00 194 HIS A N 1
ATOM 1510 C CA . HIS A 1 194 ? -32.525 -12.254 13.014 1.00 87.00 194 HIS A CA 1
ATOM 1511 C C . HIS A 1 194 ? -31.433 -13.289 12.682 1.00 87.00 194 HIS A C 1
ATOM 1513 O O . HIS A 1 194 ? -30.794 -13.795 13.598 1.00 87.00 194 HIS A O 1
ATOM 1519 N N . LEU A 1 195 ? -31.233 -13.614 11.399 1.00 86.88 195 LEU A N 1
ATOM 1520 C CA . LEU A 1 195 ? -30.170 -14.509 10.927 1.00 86.88 195 LEU A CA 1
ATOM 1521 C C . LEU A 1 195 ? -28.880 -13.765 10.556 1.00 86.88 195 LEU A C 1
ATOM 1523 O O . LEU A 1 195 ? -27.902 -14.402 10.172 1.00 86.88 195 LEU A O 1
ATOM 1527 N N . ILE A 1 196 ? -28.876 -12.432 10.629 1.00 85.62 196 ILE A N 1
ATOM 1528 C CA . ILE A 1 196 ? -27.688 -11.623 10.367 1.00 85.62 196 ILE A CA 1
ATOM 1529 C C . ILE A 1 196 ? -26.818 -11.625 11.637 1.00 85.62 196 ILE A C 1
ATOM 1531 O O . ILE A 1 196 ? -27.315 -11.238 12.700 1.00 85.62 196 ILE A O 1
ATOM 1535 N N . PRO A 1 197 ? -25.539 -12.036 11.554 1.00 85.25 197 PRO A N 1
ATOM 1536 C CA . PRO A 1 197 ? -24.609 -11.985 12.680 1.00 85.25 197 PRO A CA 1
ATOM 1537 C C . PRO A 1 197 ? -24.534 -10.580 13.287 1.00 85.25 197 PRO A C 1
ATOM 1539 O O . PRO A 1 197 ? -24.549 -9.591 12.555 1.00 85.25 197 PRO A O 1
ATOM 1542 N N . HIS A 1 198 ? -24.429 -10.491 14.616 1.00 81.69 198 HIS A N 1
ATOM 1543 C CA . HIS A 1 198 ? -24.361 -9.226 15.369 1.00 81.69 198 HIS A CA 1
ATOM 1544 C C . HIS A 1 198 ? -25.591 -8.307 15.232 1.00 81.69 198 HIS A C 1
ATOM 1546 O O . HIS A 1 198 ? -25.507 -7.102 15.481 1.00 81.69 198 HIS A O 1
ATOM 1552 N N . ASN A 1 199 ? -26.760 -8.843 14.861 1.00 81.50 199 ASN A N 1
ATOM 1553 C CA . ASN A 1 199 ? -27.982 -8.046 14.833 1.00 81.50 199 ASN A CA 1
ATOM 1554 C C . ASN A 1 199 ? -28.597 -7.902 16.236 1.00 81.50 199 ASN A C 1
ATOM 1556 O O . ASN A 1 199 ? -29.364 -8.749 16.703 1.00 81.50 199 ASN A O 1
ATOM 1560 N N . HIS A 1 200 ? -28.263 -6.808 16.917 1.00 83.12 200 HIS A N 1
ATOM 1561 C CA . HIS A 1 200 ? -28.832 -6.469 18.216 1.00 83.12 200 HIS A CA 1
ATOM 1562 C C . HIS A 1 200 ? -30.178 -5.751 18.048 1.00 83.12 200 HIS A C 1
ATOM 1564 O O . HIS A 1 200 ? -30.262 -4.700 17.414 1.00 83.12 200 HIS A O 1
ATOM 1570 N N . LYS A 1 201 ? -31.242 -6.294 18.659 1.00 80.12 201 LYS A N 1
ATOM 1571 C CA . LYS A 1 201 ? -32.540 -5.610 18.732 1.00 80.12 201 LYS A CA 1
ATOM 1572 C C . LYS A 1 201 ? -32.388 -4.348 19.574 1.00 80.12 201 LYS A C 1
ATOM 1574 O O . LYS A 1 201 ? -32.191 -4.440 20.784 1.00 80.12 201 LYS A O 1
ATOM 1579 N N . ILE A 1 202 ? -32.500 -3.187 18.938 1.00 77.62 202 ILE A N 1
ATOM 1580 C CA . ILE A 1 202 ? -32.644 -1.922 19.653 1.00 77.62 202 ILE A CA 1
ATOM 1581 C C . ILE A 1 202 ? -34.075 -1.912 20.204 1.00 77.62 202 ILE A C 1
ATOM 1583 O O . ILE A 1 202 ? -35.014 -2.034 19.418 1.00 77.62 202 ILE A O 1
ATOM 1587 N N . PRO A 1 203 ? -34.282 -1.855 21.528 1.00 80.00 203 PRO A N 1
ATOM 1588 C CA . PRO A 1 203 ? -35.625 -1.720 22.067 1.00 80.00 203 PRO A CA 1
ATOM 1589 C C . PRO A 1 203 ? -36.223 -0.388 21.595 1.00 80.00 203 PRO A C 1
ATOM 1591 O O . PRO A 1 203 ? -35.576 0.647 21.723 1.00 80.00 203 PRO A O 1
ATOM 1594 N N . ASP A 1 204 ? -37.471 -0.402 21.117 1.00 75.88 204 ASP A N 1
ATOM 1595 C CA . ASP A 1 204 ? -38.231 0.780 20.653 1.00 75.88 204 ASP A CA 1
ATOM 1596 C C . ASP A 1 204 ? -38.564 1.792 21.777 1.00 75.88 204 ASP A C 1
ATOM 1598 O O . ASP A 1 204 ? -39.442 2.648 21.649 1.00 75.88 204 ASP A O 1
ATOM 1602 N N . GLY A 1 205 ? -37.880 1.697 22.918 1.00 79.62 205 GLY A N 1
ATOM 1603 C CA . GLY A 1 205 ? -37.999 2.638 24.014 1.00 79.62 205 GLY A CA 1
ATOM 1604 C C . GLY A 1 205 ? -37.309 3.945 23.653 1.00 79.62 205 GLY A C 1
ATOM 1605 O O . GLY A 1 205 ? -36.082 4.026 23.634 1.00 79.62 205 GLY A O 1
ATOM 1606 N N . ILE A 1 206 ? -38.100 4.989 23.417 1.00 72.50 206 ILE A N 1
ATOM 1607 C CA . ILE A 1 206 ? -37.608 6.366 23.447 1.00 72.50 206 ILE A CA 1
ATOM 1608 C C . ILE A 1 206 ? -37.036 6.566 24.857 1.00 72.50 206 ILE A C 1
ATOM 1610 O O . ILE A 1 206 ? -37.778 6.419 25.827 1.00 72.50 206 ILE A O 1
ATOM 1614 N N . GLN A 1 207 ? -35.733 6.830 24.996 1.00 72.44 207 GLN A N 1
ATOM 1615 C CA . GLN A 1 207 ? -35.150 7.193 26.291 1.00 72.44 207 GLN A CA 1
ATOM 1616 C C . GLN A 1 207 ? -35.834 8.477 26.777 1.00 72.44 207 GLN A C 1
ATOM 1618 O O . GLN A 1 207 ? -35.517 9.573 26.327 1.00 72.44 207 GLN A O 1
ATOM 1623 N N . THR A 1 208 ? -36.826 8.327 27.653 1.00 77.31 208 THR A N 1
ATOM 1624 C CA . THR A 1 208 ? -37.585 9.431 28.255 1.00 77.31 208 THR A CA 1
ATOM 1625 C C . THR A 1 208 ? -36.878 10.034 29.464 1.00 77.31 208 THR A C 1
ATOM 1627 O O . THR A 1 208 ? -37.351 11.032 30.008 1.00 77.31 208 THR A O 1
ATOM 1630 N N . GLU A 1 209 ? -35.759 9.451 29.899 1.00 78.56 209 GLU A N 1
ATOM 1631 C CA . GLU A 1 209 ? -34.914 10.052 30.924 1.00 78.56 209 GLU A CA 1
ATOM 1632 C C . GLU A 1 209 ? -34.199 11.280 30.356 1.00 78.56 209 GLU A C 1
ATOM 1634 O O . GLU A 1 209 ? -33.579 11.237 29.292 1.00 78.56 209 GLU A O 1
ATOM 1639 N N . ALA A 1 210 ? -34.312 12.400 31.073 1.00 78.50 210 ALA A N 1
ATOM 1640 C CA . ALA A 1 210 ? -33.576 13.608 30.745 1.00 78.50 210 ALA A CA 1
ATOM 1641 C C . ALA A 1 210 ? -32.066 13.297 30.772 1.00 78.50 210 ALA A C 1
ATOM 1643 O O . ALA A 1 210 ? -31.611 12.658 31.724 1.00 78.50 210 ALA A O 1
ATOM 1644 N N . PRO A 1 211 ? -31.280 13.738 29.771 1.00 78.69 211 PRO A N 1
ATOM 1645 C CA . PRO A 1 211 ? -29.841 13.511 29.749 1.00 78.69 211 PRO A CA 1
ATOM 1646 C C . PRO A 1 211 ? -29.197 13.960 31.063 1.00 78.69 211 PRO A C 1
ATOM 1648 O O . PRO A 1 211 ? -29.401 15.097 31.497 1.00 78.69 211 PRO A O 1
ATOM 1651 N N . GLU A 1 212 ? -28.418 13.078 31.691 1.00 83.81 212 GLU A N 1
ATOM 1652 C CA . GLU A 1 212 ? -27.668 13.418 32.899 1.00 83.81 212 GLU A CA 1
ATOM 1653 C C . GLU A 1 212 ? -26.778 14.647 32.625 1.00 83.81 212 GLU A C 1
ATOM 1655 O O . GLU A 1 212 ? -26.028 14.667 31.639 1.00 83.81 212 GLU A O 1
ATOM 1660 N N . PRO A 1 213 ? -26.827 15.691 33.474 1.00 78.69 213 PRO A N 1
ATOM 1661 C CA . PRO A 1 213 ? -25.967 16.847 33.301 1.00 78.69 213 PRO A CA 1
ATOM 1662 C C . PRO A 1 213 ? -24.505 16.420 33.459 1.00 78.69 213 PRO A C 1
ATOM 1664 O O . PRO A 1 213 ? -24.120 15.768 34.432 1.00 78.69 213 PRO A O 1
ATOM 1667 N N . SER A 1 214 ? -23.669 16.809 32.496 1.00 76.06 214 SER A N 1
ATOM 1668 C CA . SER A 1 214 ? -22.238 16.504 32.507 1.00 76.06 214 SER A CA 1
ATOM 1669 C C . SER A 1 214 ? -21.576 16.991 33.804 1.00 76.06 214 SER A C 1
ATOM 1671 O O . SER A 1 214 ? -21.414 18.191 34.012 1.00 76.06 214 SER A O 1
ATOM 1673 N N . LYS A 1 215 ? -21.115 16.053 34.644 1.00 82.12 215 LYS A N 1
ATOM 1674 C CA . LYS A 1 215 ? -20.235 16.322 35.803 1.00 82.12 215 LYS A CA 1
ATOM 1675 C C . LYS A 1 215 ? -18.784 16.608 35.403 1.00 82.12 215 LYS A C 1
ATOM 1677 O O . LYS A 1 215 ? -17.967 16.933 36.262 1.00 82.12 215 LYS A O 1
ATOM 1682 N N . ALA A 1 216 ? -18.436 16.458 34.124 1.00 81.31 216 ALA A N 1
ATOM 1683 C CA . ALA A 1 216 ? -17.080 16.711 33.667 1.00 81.31 216 ALA A CA 1
ATOM 1684 C C . ALA A 1 216 ? -16.803 18.228 33.661 1.00 81.31 216 ALA A C 1
ATOM 1686 O O . ALA A 1 216 ? -17.563 18.976 33.038 1.00 81.31 216 ALA A O 1
ATOM 1687 N N . PRO A 1 217 ? -15.724 18.699 34.315 1.00 79.38 217 PRO A N 1
ATOM 1688 C CA . PRO A 1 217 ? -15.334 20.098 34.247 1.00 79.38 217 PRO A CA 1
ATOM 1689 C C . PRO A 1 217 ? -15.044 20.479 32.794 1.00 79.38 217 PRO A C 1
ATOM 1691 O O . PRO A 1 217 ? -14.320 19.770 32.088 1.00 79.38 217 PRO A O 1
ATOM 1694 N N . ILE A 1 218 ? -15.614 21.602 32.346 1.00 81.25 218 ILE A N 1
ATOM 1695 C CA . ILE A 1 218 ? -15.402 22.131 30.996 1.00 81.25 218 ILE A CA 1
ATOM 1696 C C . ILE A 1 218 ? -13.905 22.365 30.807 1.00 81.25 218 ILE A C 1
ATOM 1698 O O . ILE A 1 218 ? -13.300 23.260 31.403 1.00 81.25 218 ILE A O 1
ATOM 1702 N N . ARG A 1 219 ? -13.286 21.523 29.977 1.00 83.44 219 ARG A N 1
ATOM 1703 C CA . ARG A 1 219 ? -11.892 21.702 29.583 1.00 83.44 219 ARG A CA 1
ATOM 1704 C C . ARG A 1 219 ? -11.841 22.915 28.669 1.00 83.44 219 ARG A C 1
ATOM 1706 O O . ARG A 1 219 ? -12.355 22.867 27.552 1.00 83.44 219 ARG A O 1
ATOM 1713 N N . LYS A 1 220 ? -11.207 23.981 29.156 1.00 82.25 220 LYS A N 1
ATOM 1714 C CA . LYS A 1 220 ? -10.913 25.165 28.353 1.00 82.25 220 LYS A CA 1
ATOM 1715 C C . LYS A 1 220 ? -10.168 24.755 27.098 1.00 82.25 220 LYS A C 1
ATOM 1717 O O . LYS A 1 220 ? -9.270 23.900 27.132 1.00 82.25 220 LYS A O 1
ATOM 1722 N N . LYS A 1 221 ? -10.567 25.348 25.985 1.00 85.44 221 LYS A N 1
ATOM 1723 C CA . LYS A 1 221 ? -9.924 25.077 24.708 1.00 85.44 221 LYS A CA 1
ATOM 1724 C C . LYS A 1 221 ? -8.489 25.621 24.752 1.00 85.44 221 LYS A C 1
ATOM 1726 O O . LYS A 1 221 ? -8.224 26.588 25.461 1.00 85.44 221 LYS A O 1
ATOM 1731 N N . PRO A 1 222 ? -7.532 25.014 24.034 1.00 73.56 222 PRO A N 1
ATOM 1732 C CA . PRO A 1 222 ? -6.125 25.410 24.121 1.00 73.56 222 PRO A CA 1
ATOM 1733 C C . PRO A 1 222 ? -5.870 26.876 23.732 1.00 73.56 222 PRO A C 1
ATOM 1735 O O . PRO A 1 222 ? -4.902 27.454 24.209 1.00 73.56 222 PRO A O 1
ATOM 1738 N N . TRP A 1 223 ? -6.759 27.490 22.945 1.00 76.69 223 TRP A N 1
ATOM 1739 C CA . TRP A 1 223 ? -6.716 28.914 22.594 1.00 76.69 223 TRP A CA 1
ATOM 1740 C C . TRP A 1 223 ? -7.268 29.859 23.678 1.00 76.69 223 TRP A C 1
ATOM 1742 O O . TRP A 1 223 ? -7.048 31.058 23.595 1.00 76.69 223 TRP A O 1
ATOM 1752 N N . GLU A 1 224 ? -7.961 29.345 24.700 1.00 76.31 224 GLU A N 1
ATOM 1753 C CA . GLU A 1 224 ? -8.458 30.125 25.851 1.00 76.31 224 GLU A CA 1
ATOM 1754 C C . GLU A 1 224 ? -7.431 30.211 26.993 1.00 76.31 224 GLU A C 1
ATOM 1756 O O . GLU A 1 224 ? -7.719 30.746 28.064 1.00 76.31 224 GLU A O 1
ATOM 1761 N N . ARG A 1 225 ? -6.231 29.648 26.802 1.00 71.81 225 ARG A N 1
ATOM 1762 C CA . ARG A 1 225 ? -5.102 29.839 27.715 1.00 71.81 225 ARG A CA 1
ATOM 1763 C C . ARG A 1 225 ? -4.477 31.198 27.411 1.00 71.81 225 ARG A C 1
ATOM 1765 O O . ARG A 1 225 ? -3.525 31.278 26.641 1.00 71.81 225 ARG A O 1
ATOM 1772 N N . THR A 1 226 ? -5.046 32.261 27.973 1.00 60.69 226 THR A N 1
ATOM 1773 C CA . THR A 1 226 ? -4.417 33.585 27.976 1.00 60.69 226 THR A CA 1
ATOM 1774 C C . THR A 1 226 ? -3.010 33.466 28.570 1.00 60.69 226 THR A C 1
ATOM 1776 O O . THR A 1 226 ? -2.781 32.688 29.498 1.00 60.69 226 THR A O 1
ATOM 1779 N N . SER A 1 227 ? -2.070 34.176 27.957 1.00 57.31 227 SER A N 1
ATOM 1780 C CA . SER A 1 227 ? -0.634 34.205 28.241 1.00 57.31 227 SER A CA 1
ATOM 1781 C C . SER A 1 227 ? -0.286 34.324 29.738 1.00 57.31 227 SER A C 1
ATOM 1783 O O . SER A 1 227 ? -1.032 34.943 30.495 1.00 57.31 227 SER A O 1
ATOM 1785 N N . PRO A 1 228 ? 0.856 33.761 30.176 1.00 56.91 228 PRO A N 1
ATOM 1786 C CA . PRO A 1 228 ? 1.242 33.611 31.583 1.00 56.91 228 PRO A CA 1
ATOM 1787 C C . PRO A 1 228 ? 1.740 34.905 32.265 1.00 56.91 228 PRO A C 1
ATOM 1789 O O . PRO A 1 228 ? 2.672 34.838 33.058 1.00 56.91 228 PRO A O 1
ATOM 1792 N N . ASP A 1 229 ? 1.136 36.067 32.001 1.00 55.00 229 ASP A N 1
ATOM 1793 C CA . ASP A 1 229 ? 1.628 37.358 32.522 1.00 55.00 229 ASP A CA 1
ATOM 1794 C C . ASP A 1 229 ? 0.764 37.993 33.629 1.00 55.00 229 ASP A C 1
ATOM 1796 O O . ASP A 1 229 ? 1.075 39.084 34.096 1.00 55.00 229 ASP A O 1
ATOM 1800 N N . GLU A 1 230 ? -0.279 37.322 34.128 1.00 55.47 230 GLU A N 1
ATOM 1801 C CA . GLU A 1 230 ? -1.228 37.949 35.071 1.00 55.47 230 GLU A CA 1
ATOM 1802 C C . GLU A 1 230 ? -1.502 37.121 36.342 1.00 55.47 230 GLU A C 1
ATOM 1804 O O . GLU A 1 230 ? -2.626 37.059 36.829 1.00 55.47 230 GLU A O 1
ATOM 1809 N N . GLN A 1 231 ? -0.486 36.448 36.898 1.00 53.53 231 GLN A N 1
ATOM 1810 C CA . GLN A 1 231 ? -0.605 35.759 38.203 1.00 53.53 231 GLN A CA 1
ATOM 1811 C C . GLN A 1 231 ? 0.412 36.202 39.271 1.00 53.53 231 GLN A C 1
ATOM 1813 O O . GLN A 1 231 ? 0.425 35.642 40.364 1.00 53.53 231 GLN A O 1
ATOM 1818 N N . THR A 1 232 ? 1.225 37.232 39.016 1.00 51.22 232 THR A N 1
ATOM 1819 C CA . THR A 1 232 ? 2.305 37.645 39.942 1.00 51.22 232 THR A CA 1
ATOM 1820 C C . THR A 1 232 ? 2.000 38.912 40.756 1.00 51.22 232 THR A C 1
ATOM 1822 O O . THR A 1 232 ? 2.854 39.349 41.518 1.00 51.22 232 THR A O 1
ATOM 1825 N N . LEU A 1 233 ? 0.811 39.519 40.639 1.00 53.91 233 LEU A N 1
ATOM 1826 C CA . LEU A 1 233 ? 0.512 40.817 41.278 1.00 53.91 233 LEU A CA 1
ATOM 1827 C C . LEU A 1 233 ? -0.484 40.789 42.450 1.00 53.91 233 LEU A C 1
ATOM 1829 O O . LEU A 1 233 ? -0.861 41.854 42.921 1.00 53.91 233 LEU A O 1
ATOM 1833 N N . GLU A 1 234 ? -0.864 39.623 42.979 1.00 56.72 234 GLU A N 1
ATOM 1834 C CA . GLU A 1 234 ? -1.734 39.555 44.176 1.00 56.72 234 GLU A CA 1
ATOM 1835 C C . GLU A 1 234 ? -1.021 39.118 45.470 1.00 56.72 234 GLU A C 1
ATOM 1837 O O . GLU A 1 234 ? -1.674 38.914 46.486 1.00 56.72 234 GLU A O 1
ATOM 1842 N N . ASN A 1 235 ? 0.314 39.014 45.480 1.00 50.78 235 ASN A N 1
ATOM 1843 C CA . ASN A 1 235 ? 1.085 38.671 46.688 1.00 50.78 235 ASN A CA 1
ATOM 1844 C C . ASN A 1 235 ? 2.184 39.700 47.009 1.00 50.78 235 ASN A C 1
ATOM 1846 O O . ASN A 1 235 ? 3.345 39.331 47.199 1.00 50.78 235 ASN A O 1
ATOM 1850 N N . LEU A 1 236 ? 1.818 40.983 47.073 1.00 49.31 236 LEU A N 1
ATOM 1851 C CA . LEU A 1 236 ? 2.625 42.041 47.691 1.00 49.31 236 LEU A CA 1
ATOM 1852 C C . LEU A 1 236 ? 1.764 42.885 48.631 1.00 49.31 236 LEU A C 1
ATOM 1854 O O . LEU A 1 236 ? 0.704 43.364 48.174 1.00 49.31 236 LEU A O 1
#

Organism: NCBI:txid1582974

Foldseek 3Di:
DDDDDDDDDDDDDDPPPDPDDDDDDDDDDDPDDDDPDDDDDDDDDDDDDDDDDDDDDDDDDPDDPPPPPPPVQPPVNLVVLLVCLVPDPCLPDVVLLVVCCVVPNDVLNVCSNVVHDDDPVSVLVVLVSSQVVSCVVVVDDDDSVSSVVCVVPDDPDDPPDDPDPDDDDDDDQDLPDDDDPVRCVVCVVVVVCVNPRPDDDDPPDDPPDDPDPDPDPPDDDPVPPPDPPPDPPPPD

Sequence (236 aa):
MIHLPRDQVDACKSEGRSTGQQKRTGDKYEIVIWAQRANSTVTSSADHGISKLPPEPPALSAQHRGRHTTMAASAHDIDRLVKDFLSYPFHDDKPFLEGLQLLLGQPVVETFQRGGPLTPELEQSLLGPKVFYYNRQHNTNLTPDLVQEYTRTTPAVPQSPPKSPSATLTGTPDEDRQLSLAELTRLIETGQTHLIPHNHKIPDGIQTEAPEPSKAPIRKKPWERTSPDEQTLENL

pLDDT: mean 71.86, std 20.33, range [36.69, 97.94]

InterPro domains:
  IPR040554 Peroxisomal membrane protein PEX14-like, KPWE domain [PF17733] (177-225)
  IPR058841 PEX14-like, helix-turn-helix domain [PF25871] (81-153)